Protein AF-0000000078699883 (afdb_homodimer)

InterPro domains:
  IPR032053 Small ribosomal subunit protein mS34 [PF16053] (22-100)

Solvent-accessible surface area (backbone atoms only — not comparable to full-atom values): 13210 Å² total; per-residue (Å²): 132,71,71,68,59,52,73,75,48,51,84,73,64,59,70,78,55,48,103,58,90,38,24,39,62,70,69,25,31,76,28,70,61,34,28,46,72,41,40,30,29,49,45,66,42,56,78,69,64,41,81,44,41,37,31,32,33,57,42,34,37,43,23,54,50,78,68,45,74,44,48,27,22,33,46,27,55,74,71,44,67,54,95,54,79,38,73,47,87,55,39,74,80,38,40,48,40,79,54,75,53,70,70,55,52,50,52,50,46,53,69,66,46,66,81,76,125,132,69,70,68,61,51,72,72,56,54,82,74,75,57,66,80,55,52,103,56,89,37,24,39,59,70,71,26,32,76,28,71,60,34,28,46,71,40,42,31,28,48,45,66,42,57,77,69,63,41,81,44,40,36,31,33,34,59,42,34,37,43,22,55,49,78,67,46,74,44,48,28,22,33,46,27,57,74,72,44,66,54,96,53,80,38,73,47,86,56,39,74,81,39,39,49,40,77,53,75,52,72,68,55,52,49,52,50,48,51,65,67,48,62,85,72,128

Secondary structure (DSSP, 8-state):
-THHHHHHH-SS-TTSS-S----HHHHHTTSGGGGTT-EEEEHHHHHTT-TT-EEEEEEEEEETTTTEEEEEEEEEETTEE-SS-EE-TTTTTS-EEE---HHHHHHHHHHHS----/-THHHHHHH-SS-TTSS-S----HHHHHTTSGGGGTT-EEEEHHHHHTT-TT-EEEEEEEEEETTTTEEEEEEEEEETTEE-SS-EE-TTTTTS-EEE---HHHHHHHHHHHS----

Organism: Batrachochytrium dendrobatidis (strain JAM81 / FGSC 10211) (NCBI:txid684364)

Nearest PDB structures (foldseek):
  8any-assembly1_A0  TM=7.253E-01  e=1.473E-06  Homo sapiens
  7nsi-assembly1_Aj  TM=7.305E-01  e=2.654E-06  Sus scrofa
  6sga-assembly1_Cj  TM=7.758E-01  e=1.748E-05  Trypanosoma brucei brucei
  7aor-assembly1_t  TM=7.157E-01  e=6.023E-05  Trypanosoma cruzi strain CL Brener
  6vlz-assembly1_A0  TM=7.108E-01  e=7.623E-05  Homo sapiens

Sequence (234 aa):
MSSVIRDLWGKYPSFLKLRGHKTLLDLIGDLPNSGKGRRVSPTLWHQRGKKMSWYEIDRVEMDLATNKAQVFGTKFINGVGADKIAPIGIAFTENWRFHYFSEEIKTIEKKLGIEKVMSSVIRDLWGKYPSFLKLRGHKTLLDLIGDLPNSGKGRRVSPTLWHQRGKKMSWYEIDRVEMDLATNKAQVFGTKFINGVGADKIAPIGIAFTENWRFHYFSEEIKTIEKKLGIEKV

Structure (mmCIF, N/CA/C/O backbone):
data_AF-0000000078699883-model_v1
#
loop_
_entity.id
_entity.type
_entity.pdbx_description
1 polymer 'Expressed protein'
#
loop_
_atom_site.group_PDB
_atom_site.id
_atom_site.type_symbol
_atom_site.label_atom_id
_atom_site.label_alt_id
_atom_site.label_comp_id
_atom_site.label_asym_id
_atom_site.label_entity_id
_atom_site.label_seq_id
_atom_site.pdbx_PDB_ins_code
_atom_site.Cartn_x
_atom_site.Cartn_y
_atom_site.Cartn_z
_atom_site.occupancy
_atom_site.B_iso_or_equiv
_atom_site.auth_seq_id
_atom_site.auth_comp_id
_atom_site.auth_asym_id
_atom_site.auth_atom_id
_atom_site.pdbx_PDB_model_num
ATOM 1 N N . MET A 1 1 ? -27.797 -17.578 -22.406 1 26.94 1 MET A N 1
ATOM 2 C CA . MET A 1 1 ? -26.828 -18.484 -21.812 1 26.94 1 MET A CA 1
ATOM 3 C C . MET A 1 1 ? -25.516 -17.781 -21.516 1 26.94 1 MET A C 1
ATOM 5 O O . MET A 1 1 ? -24.531 -18.406 -21.125 1 26.94 1 MET A O 1
ATOM 9 N N . SER A 1 2 ? -25.25 -16.562 -22.188 1 32.59 2 SER A N 1
ATOM 10 C CA . SER A 1 2 ? -24.031 -15.828 -22.516 1 32.59 2 SER A CA 1
ATOM 11 C C . SER A 1 2 ? -23.422 -15.172 -21.281 1 32.59 2 SER A C 1
ATOM 13 O O . SER A 1 2 ? -22.438 -14.453 -21.391 1 32.59 2 SER A O 1
ATOM 15 N N . SER A 1 3 ? -24.25 -15.078 -20.172 1 37.88 3 SER A N 1
ATOM 16 C CA . SER A 1 3 ? -23.828 -14.242 -19.062 1 37.88 3 SER A CA 1
ATOM 17 C C . SER A 1 3 ? -22.625 -14.852 -18.344 1 37.88 3 SER A C 1
ATOM 19 O O . SER A 1 3 ? -21.922 -14.148 -17.609 1 37.88 3 SER A O 1
ATOM 21 N N . VAL A 1 4 ? -22.562 -16.234 -18.219 1 37.25 4 VAL A N 1
ATOM 22 C CA . VAL A 1 4 ? -21.516 -16.953 -17.484 1 37.25 4 VAL A CA 1
ATOM 23 C C . VAL A 1 4 ? -20.172 -16.703 -18.141 1 37.25 4 VAL A C 1
ATOM 25 O O . VAL A 1 4 ? -19.125 -16.734 -17.469 1 37.25 4 VAL A O 1
ATOM 28 N N . ILE A 1 5 ? -20.172 -16.547 -19.484 1 35.47 5 ILE A N 1
ATOM 29 C CA . ILE A 1 5 ? -18.922 -16.438 -20.219 1 35.47 5 ILE A CA 1
ATOM 30 C C . ILE A 1 5 ? -18.156 -15.195 -19.75 1 35.47 5 ILE A C 1
ATOM 32 O O . ILE A 1 5 ? -16.922 -15.156 -19.828 1 35.47 5 ILE A O 1
ATOM 36 N N . ARG A 1 6 ? -18.859 -14.117 -19.516 1 39.19 6 ARG A N 1
ATOM 37 C CA . ARG A 1 6 ? -18.297 -12.805 -19.188 1 39.19 6 ARG A CA 1
ATOM 38 C C . ARG A 1 6 ? -17.5 -12.852 -17.891 1 39.19 6 ARG A C 1
ATOM 40 O O . ARG A 1 6 ? -16.547 -12.109 -17.719 1 39.19 6 ARG A O 1
ATOM 47 N N . ASP A 1 7 ? -18.094 -13.43 -16.75 1 36.56 7 ASP A N 1
ATOM 48 C CA . ASP A 1 7 ? -17.406 -13.516 -15.461 1 36.56 7 ASP A CA 1
ATOM 49 C C . ASP A 1 7 ? -16.031 -14.172 -15.609 1 36.56 7 ASP A C 1
ATOM 51 O O . ASP A 1 7 ? -15.172 -14.023 -14.742 1 36.56 7 ASP A O 1
ATOM 55 N N . LEU A 1 8 ? -15.836 -15.273 -16.375 1 36.25 8 LEU A N 1
ATOM 56 C CA . LEU A 1 8 ? -14.555 -15.875 -16.719 1 36.25 8 LEU A CA 1
ATOM 57 C C . LEU A 1 8 ? -13.633 -14.859 -17.391 1 36.25 8 LEU A C 1
ATOM 59 O O . LEU A 1 8 ? -12.422 -14.852 -17.141 1 36.25 8 LEU A O 1
ATOM 63 N N . TRP A 1 9 ? -14.148 -14.156 -18.484 1 40.16 9 TRP A N 1
ATOM 64 C CA . TRP A 1 9 ? -13.25 -13.32 -19.266 1 40.16 9 TRP A CA 1
ATOM 65 C C . TRP A 1 9 ? -12.969 -11.992 -18.562 1 40.16 9 TRP A C 1
ATOM 67 O O . TRP A 1 9 ? -12.141 -11.203 -19.031 1 40.16 9 TRP A O 1
ATOM 77 N N . GLY A 1 10 ? -13.125 -11.758 -17.219 1 33.75 10 GLY A N 1
ATOM 78 C CA . GLY A 1 10 ? -12.898 -10.5 -16.531 1 33.75 10 GLY A CA 1
ATOM 79 C C . GLY A 1 10 ? -12.578 -9.352 -17.469 1 33.75 10 GLY A C 1
ATOM 80 O O . GLY A 1 10 ? -12.656 -9.508 -18.703 1 33.75 10 GLY A O 1
ATOM 81 N N . LYS A 1 11 ? -12.547 -8.117 -16.984 1 40.41 11 LYS A N 1
ATOM 82 C CA . LYS A 1 11 ? -12.438 -6.836 -17.656 1 40.41 11 LYS A CA 1
ATOM 83 C C . LYS A 1 11 ? -11.469 -6.922 -18.844 1 40.41 11 LYS A C 1
ATOM 85 O O . LYS A 1 11 ? -11.75 -6.391 -19.922 1 40.41 11 LYS A O 1
ATOM 90 N N . TYR A 1 12 ? -10.141 -6.734 -18.641 1 39.94 12 TYR A N 1
ATOM 91 C CA . TYR A 1 12 ? -9.211 -6.562 -19.75 1 39.94 12 TYR A CA 1
ATOM 92 C C . TYR A 1 12 ? -9.102 -7.84 -20.578 1 39.94 12 TYR A C 1
ATOM 94 O O . TYR A 1 12 ? -8.727 -8.891 -20.062 1 39.94 12 TYR A O 1
ATOM 102 N N . PRO A 1 13 ? -10.008 -8.062 -21.547 1 37.06 13 PRO A N 1
ATOM 103 C CA . PRO A 1 13 ? -9.805 -9.25 -22.375 1 37.06 13 PRO A CA 1
ATOM 104 C C . PRO A 1 13 ? -8.328 -9.516 -22.672 1 37.06 13 PRO A C 1
ATOM 106 O O . PRO A 1 13 ? -7.637 -8.641 -23.203 1 37.06 13 PRO A O 1
ATOM 109 N N . SER A 1 14 ? -7.566 -10.172 -21.859 1 38.88 14 SER A N 1
ATOM 110 C CA . SER A 1 14 ? -6.234 -10.75 -21.953 1 38.88 14 SER A CA 1
ATOM 111 C C . SER A 1 14 ? -6.012 -11.375 -23.328 1 38.88 14 SER A C 1
ATOM 113 O O . SER A 1 14 ? -4.938 -11.922 -23.609 1 38.88 14 SER A O 1
ATOM 115 N N . PHE A 1 15 ? -7.059 -11.508 -24.078 1 40.31 15 PHE A N 1
ATOM 116 C CA . PHE A 1 15 ? -6.781 -12.289 -25.281 1 40.31 15 PHE A CA 1
ATOM 117 C C . PHE A 1 15 ? -5.762 -11.578 -26.156 1 40.31 15 PHE A C 1
ATOM 119 O O . PHE A 1 15 ? -5.027 -12.219 -26.906 1 40.31 15 PHE A O 1
ATOM 126 N N . LEU A 1 16 ? -6.16 -10.336 -26.469 1 42.56 16 LEU A N 1
ATOM 127 C CA . LEU A 1 16 ? -5.168 -9.742 -27.359 1 42.56 16 LEU A CA 1
ATOM 128 C C . LEU A 1 16 ? -3.828 -9.578 -26.656 1 42.56 16 LEU A C 1
ATOM 130 O O . LEU A 1 16 ? -2.883 -9.031 -27.219 1 42.56 16 LEU A O 1
ATOM 134 N N . LYS A 1 17 ? -3.928 -9.5 -25.312 1 44.19 17 LYS A N 1
ATOM 135 C CA . LYS A 1 17 ? -2.592 -9.609 -24.734 1 44.19 17 LYS A CA 1
ATOM 136 C C . LYS A 1 17 ? -1.842 -10.812 -25.297 1 44.19 17 LYS A C 1
ATOM 138 O O . LYS A 1 17 ? -2.213 -11.961 -25.047 1 44.19 17 LYS A O 1
ATOM 143 N N . LEU A 1 18 ? -1.566 -10.906 -26.594 1 45 18 LEU A N 1
ATOM 144 C CA . LEU A 1 18 ? -0.571 -11.828 -27.125 1 45 18 LEU A CA 1
ATOM 145 C C . LEU A 1 18 ? 0.259 -12.445 -26 1 45 18 LEU A C 1
ATOM 147 O O . LEU A 1 18 ? 0.388 -11.859 -24.922 1 45 18 LEU A O 1
ATOM 151 N N . ARG A 1 19 ? 0.831 -13.812 -26.156 1 54.41 19 ARG A N 1
ATOM 152 C CA . ARG A 1 19 ? 1.704 -14.594 -25.281 1 54.41 19 ARG A CA 1
ATOM 153 C C . ARG A 1 19 ? 2.562 -13.688 -24.406 1 54.41 19 ARG A C 1
ATOM 155 O O . ARG A 1 19 ? 3.75 -13.492 -24.672 1 54.41 19 ARG A O 1
ATOM 162 N N . GLY A 1 20 ? 2.084 -12.312 -24.25 1 66.75 20 GLY A N 1
ATOM 163 C CA . GLY A 1 20 ? 2.932 -11.227 -23.781 1 66.75 20 GLY A CA 1
ATOM 164 C C . GLY A 1 20 ? 3.285 -11.328 -22.312 1 66.75 20 GLY A C 1
ATOM 165 O O . GLY A 1 20 ? 3.002 -12.344 -21.672 1 66.75 20 GLY A O 1
ATOM 166 N N . HIS A 1 21 ? 4.047 -10.398 -21.797 1 85.5 21 HIS A N 1
ATOM 167 C CA . HIS A 1 21 ? 4.578 -10.211 -20.453 1 85.5 21 HIS A CA 1
ATOM 168 C C . HIS A 1 21 ? 3.467 -9.906 -19.453 1 85.5 21 HIS A C 1
ATOM 170 O O . HIS A 1 21 ? 2.797 -8.883 -19.562 1 85.5 21 HIS A O 1
ATOM 176 N N . LYS A 1 22 ? 3.045 -11.047 -18.703 1 95.44 22 LYS A N 1
ATOM 177 C CA . LYS A 1 22 ? 2.059 -10.906 -17.641 1 95.44 22 LYS A CA 1
ATOM 178 C C . LYS A 1 22 ? 2.736 -10.68 -16.297 1 95.44 22 LYS A C 1
ATOM 180 O O . LYS A 1 22 ? 3.152 -11.633 -15.633 1 95.44 22 LYS A O 1
ATOM 185 N N . THR A 1 23 ? 2.719 -9.43 -15.82 1 97.25 23 THR A N 1
ATOM 186 C CA . THR A 1 23 ? 3.377 -9.086 -14.562 1 97.25 23 THR A CA 1
ATOM 187 C C . THR A 1 23 ? 2.545 -9.547 -13.375 1 97.25 23 THR A C 1
ATOM 189 O O . THR A 1 23 ? 1.421 -10.023 -13.539 1 97.25 23 THR A O 1
ATOM 192 N N . LEU A 1 24 ? 3.145 -9.438 -12.266 1 98.19 24 LEU A N 1
ATOM 193 C CA . LEU A 1 24 ? 2.43 -9.805 -11.047 1 98.19 24 LEU A CA 1
ATOM 194 C C . LEU A 1 24 ? 1.206 -8.922 -10.844 1 98.19 24 LEU A C 1
ATOM 196 O O . LEU A 1 24 ? 0.137 -9.406 -10.469 1 98.19 24 LEU A O 1
ATOM 200 N N . LEU A 1 25 ? 1.339 -7.672 -11.094 1 96.88 25 LEU A N 1
ATOM 201 C CA . LEU A 1 25 ? 0.206 -6.766 -10.938 1 96.88 25 LEU A CA 1
ATOM 202 C C . LEU A 1 25 ? -0.919 -7.137 -11.898 1 96.88 25 LEU A C 1
ATOM 204 O O . LEU A 1 25 ? -2.098 -7.031 -11.555 1 96.88 25 LEU A O 1
ATOM 208 N N . ASP A 1 26 ? -0.586 -7.555 -13.133 1 96.12 26 ASP A N 1
ATOM 209 C CA . ASP A 1 26 ? -1.595 -8.008 -14.086 1 96.12 26 ASP A CA 1
ATOM 210 C C . ASP A 1 26 ? -2.379 -9.195 -13.531 1 96.12 26 ASP A C 1
ATOM 212 O O . ASP A 1 26 ? -3.58 -9.328 -13.773 1 96.12 26 ASP A O 1
ATOM 216 N N . LEU A 1 27 ? -1.65 -9.961 -12.883 1 97.31 27 LEU A N 1
ATOM 217 C CA . LEU A 1 27 ? -2.221 -11.203 -12.375 1 97.31 27 LEU A CA 1
ATOM 218 C C . LEU A 1 27 ? -3.174 -10.938 -11.219 1 97.31 27 LEU A C 1
ATOM 220 O O . LEU A 1 27 ? -4.246 -11.539 -11.141 1 97.31 27 LEU A O 1
ATOM 224 N N . ILE A 1 28 ? -2.875 -9.969 -10.344 1 97.94 28 ILE A N 1
ATOM 225 C CA . ILE A 1 28 ? -3.59 -9.859 -9.078 1 97.94 28 ILE A CA 1
ATOM 226 C C . ILE A 1 28 ? -4.477 -8.609 -9.094 1 97.94 28 ILE A C 1
ATOM 228 O O . ILE A 1 28 ? -5.309 -8.422 -8.203 1 97.94 28 ILE A O 1
ATOM 232 N N . GLY A 1 29 ? -4.375 -7.797 -10.039 1 97.06 29 GLY A N 1
ATOM 233 C CA . GLY A 1 29 ? -4.93 -6.453 -10.039 1 97.06 29 GLY A CA 1
ATOM 234 C C . GLY A 1 29 ? -6.445 -6.434 -9.953 1 97.06 29 GLY A C 1
ATOM 235 O O . GLY A 1 29 ? -7.031 -5.469 -9.453 1 97.06 29 GLY A O 1
ATOM 236 N N . ASP A 1 30 ? -7.051 -7.48 -10.438 1 96.62 30 ASP A N 1
ATOM 237 C CA . ASP A 1 30 ? -8.508 -7.492 -10.469 1 96.62 30 ASP A CA 1
ATOM 238 C C . ASP A 1 30 ? -9.078 -8.258 -9.281 1 96.62 30 ASP A C 1
ATOM 240 O O . ASP A 1 30 ? -10.297 -8.406 -9.156 1 96.62 30 ASP A O 1
ATOM 244 N N . LEU A 1 31 ? -8.234 -8.664 -8.438 1 96.88 31 LEU A N 1
ATOM 245 C CA . LEU A 1 31 ? -8.68 -9.461 -7.297 1 96.88 31 LEU A CA 1
ATOM 246 C C . LEU A 1 31 ? -8.953 -8.578 -6.086 1 96.88 31 LEU A C 1
ATOM 248 O O . LEU A 1 31 ? -8.312 -7.539 -5.91 1 96.88 31 LEU A O 1
ATOM 252 N N . PRO A 1 32 ? -9.891 -9.008 -5.289 1 96.56 32 PRO A N 1
ATOM 253 C CA . PRO A 1 32 ? -10.133 -8.258 -4.055 1 96.56 32 PRO A CA 1
ATOM 254 C C . PRO A 1 32 ? -8.891 -8.156 -3.174 1 96.56 32 PRO A C 1
ATOM 256 O O . PRO A 1 32 ? -8.125 -9.109 -3.072 1 96.56 32 PRO A O 1
ATOM 259 N N . ASN A 1 33 ? -8.688 -6.988 -2.598 1 96.81 33 ASN A N 1
ATOM 260 C CA . ASN A 1 33 ? -7.547 -6.742 -1.722 1 96.81 33 ASN A CA 1
ATOM 261 C C . ASN A 1 33 ? -6.223 -6.984 -2.441 1 96.81 33 ASN A C 1
ATOM 263 O O . ASN A 1 33 ? -5.262 -7.469 -1.838 1 96.81 33 ASN A O 1
ATOM 267 N N . SER A 1 34 ? -6.254 -6.855 -3.738 1 98.06 34 SER A N 1
ATOM 268 C CA . SER A 1 34 ? -5.062 -6.992 -4.574 1 98.06 34 SER A CA 1
ATOM 269 C C . SER A 1 34 ? -4.426 -8.367 -4.406 1 98.06 34 SER A C 1
ATOM 271 O O . SER A 1 34 ? -3.199 -8.484 -4.352 1 98.06 34 SER A O 1
ATOM 273 N N . GLY A 1 35 ? -5.266 -9.344 -4.121 1 98 35 GLY A N 1
ATOM 274 C CA . GLY A 1 35 ? -4.793 -10.719 -4.145 1 98 35 GLY A CA 1
ATOM 275 C C . GLY A 1 35 ? -4.176 -11.156 -2.828 1 98 35 GLY A C 1
ATOM 276 O O . GLY A 1 35 ? -3.469 -12.164 -2.773 1 98 35 GLY A O 1
ATOM 277 N N . LYS A 1 36 ? -4.367 -10.406 -1.731 1 98.5 36 LYS A N 1
ATOM 278 C CA . LYS A 1 36 ? -3.834 -10.812 -0.435 1 98.5 36 LYS A CA 1
ATOM 279 C C . LYS A 1 36 ? -4.152 -12.281 -0.143 1 98.5 36 LYS A C 1
ATOM 281 O O . LYS A 1 36 ? -5.2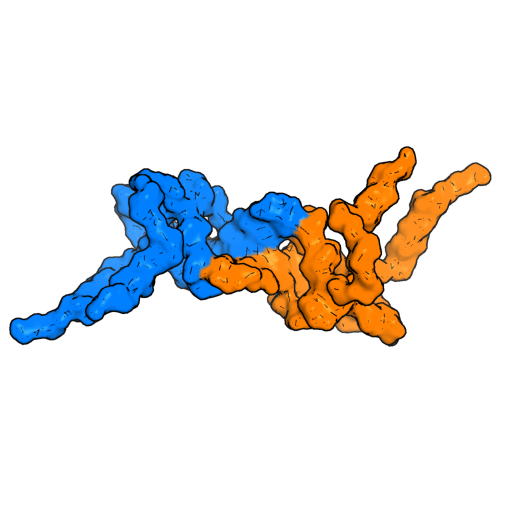89 -12.719 -0.312 1 98.5 36 LYS A O 1
ATOM 286 N N . GLY A 1 37 ? -3.15 -13.047 0.221 1 97.81 37 GLY A N 1
ATOM 287 C CA . GLY A 1 37 ? -3.322 -14.43 0.623 1 97.81 37 GLY A CA 1
ATOM 288 C C . GLY A 1 37 ? -3.189 -15.406 -0.531 1 97.81 37 GLY A C 1
ATOM 289 O O . GLY A 1 37 ? -3.09 -16.609 -0.319 1 97.81 37 GLY A O 1
ATOM 290 N N . ARG A 1 38 ? -3.158 -14.953 -1.772 1 98.19 38 ARG A N 1
ATOM 291 C CA . ARG A 1 38 ? -3.037 -15.844 -2.922 1 98.19 38 ARG A CA 1
ATOM 292 C C . ARG A 1 38 ? -1.598 -16.312 -3.104 1 98.19 38 ARG A C 1
ATOM 294 O O . ARG A 1 38 ? -0.657 -15.562 -2.84 1 98.19 38 ARG A O 1
ATOM 301 N N . ARG A 1 39 ? -1.425 -17.438 -3.531 1 98.62 39 ARG A N 1
ATOM 302 C CA . ARG A 1 39 ? -0.117 -17.984 -3.883 1 98.62 39 ARG A CA 1
ATOM 303 C C . ARG A 1 39 ? 0.188 -17.766 -5.359 1 98.62 39 ARG A C 1
ATOM 305 O O . ARG A 1 39 ? -0.635 -18.078 -6.223 1 98.62 39 ARG A O 1
ATOM 312 N N . VAL A 1 40 ? 1.346 -17.234 -5.594 1 98.75 40 VAL A N 1
ATOM 313 C CA . VAL A 1 40 ? 1.77 -16.922 -6.957 1 98.75 40 VAL A CA 1
ATOM 314 C C . VAL A 1 40 ? 3.211 -17.391 -7.164 1 98.75 40 VAL A C 1
ATOM 316 O O . VAL A 1 40 ? 3.971 -17.531 -6.203 1 98.75 40 VAL A O 1
ATOM 319 N N . SER A 1 41 ? 3.555 -17.656 -8.359 1 98.62 41 SER A N 1
ATOM 320 C CA . SER A 1 41 ? 4.926 -18.031 -8.688 1 98.62 41 SER A CA 1
ATOM 321 C C . SER A 1 41 ? 5.301 -17.594 -10.094 1 98.62 41 SER A C 1
ATOM 323 O O . SER A 1 41 ? 4.453 -17.547 -10.984 1 98.62 41 SER A O 1
ATOM 325 N N . PRO A 1 42 ? 6.574 -17.172 -10.266 1 98.12 42 PRO A N 1
ATOM 326 C CA . PRO A 1 42 ? 7.012 -16.969 -11.648 1 98.12 42 PRO A CA 1
ATOM 327 C C . PRO A 1 42 ? 6.75 -18.188 -12.531 1 98.12 42 PRO A C 1
ATOM 329 O O . PRO A 1 42 ? 6.953 -19.328 -12.102 1 98.12 42 PRO A O 1
ATOM 332 N N . THR A 1 43 ? 6.32 -17.922 -13.711 1 97.25 43 THR A N 1
ATOM 333 C CA . THR A 1 43 ? 6.059 -18.984 -14.672 1 97.25 43 THR A CA 1
ATOM 334 C C . THR A 1 43 ? 7.305 -19.844 -14.875 1 97.25 43 THR A C 1
ATOM 336 O O . THR A 1 43 ? 7.211 -21.062 -15.016 1 97.25 43 THR A O 1
ATOM 339 N N . LEU A 1 44 ? 8.477 -19.188 -14.836 1 96.69 44 LEU A N 1
ATOM 340 C CA . LEU A 1 44 ? 9.742 -19.891 -15.023 1 96.69 44 LEU A CA 1
ATOM 341 C C . LEU A 1 44 ? 9.93 -20.969 -13.953 1 96.69 44 LEU A C 1
ATOM 343 O O . LEU A 1 44 ? 10.469 -22.047 -14.234 1 96.69 44 LEU A O 1
ATOM 347 N N . TRP A 1 45 ? 9.539 -20.641 -12.727 1 97.56 45 TRP A N 1
ATOM 348 C CA . TRP A 1 45 ? 9.648 -21.625 -11.656 1 97.56 45 TRP A CA 1
ATOM 349 C C . TRP A 1 45 ? 8.805 -22.859 -11.969 1 97.56 45 TRP A C 1
ATOM 351 O O . TRP A 1 45 ? 9.25 -24 -11.766 1 97.56 45 TRP A O 1
ATOM 361 N N . HIS A 1 46 ? 7.621 -22.672 -12.414 1 92.81 46 HIS A N 1
ATOM 362 C CA . HIS A 1 46 ? 6.75 -23.766 -12.805 1 92.81 46 HIS A CA 1
ATOM 363 C C . HIS A 1 46 ? 7.395 -24.625 -13.898 1 92.81 46 HIS A C 1
ATOM 365 O O . HIS A 1 46 ? 7.406 -25.859 -13.797 1 92.81 46 HIS A O 1
ATOM 371 N N . GLN A 1 47 ? 7.945 -24.016 -14.945 1 95.94 47 GLN A N 1
ATOM 372 C CA . GLN A 1 47 ? 8.57 -24.688 -16.078 1 95.94 47 GLN A CA 1
ATOM 373 C C . GLN A 1 47 ? 9.781 -25.5 -15.633 1 95.94 47 GLN A C 1
ATOM 375 O O . GLN A 1 47 ? 10.086 -26.547 -16.219 1 95.94 47 GLN A O 1
ATOM 380 N N . ARG A 1 48 ? 10.359 -25.047 -14.547 1 96.81 48 ARG A N 1
ATOM 381 C CA . ARG A 1 48 ? 11.555 -25.719 -14.055 1 96.81 48 ARG A CA 1
ATOM 382 C C . ARG A 1 48 ? 11.211 -26.766 -13 1 96.81 48 ARG A C 1
ATOM 384 O O . ARG A 1 48 ? 12.102 -27.344 -12.383 1 96.81 48 ARG A O 1
ATOM 391 N N . GLY A 1 49 ? 9.961 -26.922 -12.688 1 95.19 49 GLY A N 1
ATOM 392 C CA . GLY A 1 49 ? 9.508 -27.969 -11.789 1 95.19 49 GLY A CA 1
ATOM 393 C C . GLY A 1 49 ? 9.617 -27.578 -10.32 1 95.19 49 GLY A C 1
ATOM 394 O O . GLY A 1 49 ? 9.688 -28.453 -9.453 1 95.19 49 GLY A O 1
ATOM 395 N N . LYS A 1 50 ? 9.719 -26.359 -10.039 1 96.06 50 LYS A N 1
ATOM 396 C CA . LYS A 1 50 ? 9.797 -25.906 -8.664 1 96.06 50 LYS A CA 1
ATOM 397 C C . LYS A 1 50 ? 8.414 -25.828 -8.023 1 96.06 50 LYS A C 1
ATOM 399 O O . LYS A 1 50 ? 7.949 -24.75 -7.652 1 96.06 50 LYS A O 1
ATOM 404 N N . LYS A 1 51 ? 7.855 -26.938 -7.715 1 94.38 51 LYS A N 1
ATOM 405 C CA . LYS A 1 51 ? 6.469 -27.078 -7.281 1 94.38 51 LYS A CA 1
ATOM 406 C C . LYS A 1 51 ? 6.305 -26.656 -5.82 1 94.38 51 LYS A C 1
ATOM 408 O O . LYS A 1 51 ? 5.188 -26.406 -5.363 1 94.38 51 LYS A O 1
ATOM 413 N N . MET A 1 52 ? 7.398 -26.656 -5.074 1 97.19 52 MET A N 1
ATOM 414 C CA . MET A 1 52 ? 7.336 -26.344 -3.65 1 97.19 52 MET A CA 1
ATOM 415 C C . MET A 1 52 ? 7.867 -24.938 -3.379 1 97.19 52 MET A C 1
ATOM 417 O O . MET A 1 52 ? 8.375 -24.656 -2.291 1 97.19 52 MET A O 1
ATOM 421 N N . SER A 1 53 ? 7.848 -24.094 -4.367 1 98.5 53 SER A N 1
ATOM 422 C CA . SER A 1 53 ? 8.297 -22.703 -4.23 1 98.5 53 SER A CA 1
ATOM 423 C C . SER A 1 53 ? 7.27 -21.734 -4.785 1 98.5 53 SER A C 1
ATOM 425 O O . SER A 1 53 ? 6.762 -21.922 -5.891 1 98.5 53 SER A O 1
ATOM 427 N N . TRP A 1 54 ? 6.953 -20.672 -4.012 1 98.62 54 TRP A N 1
ATOM 428 C CA . TRP A 1 54 ? 5.965 -19.672 -4.395 1 98.62 54 TRP A CA 1
ATOM 429 C C . TRP A 1 54 ? 6.086 -18.422 -3.523 1 98.62 54 TRP A C 1
ATOM 431 O O . TRP A 1 54 ? 6.949 -18.359 -2.648 1 98.62 54 TRP A O 1
ATOM 441 N N . TYR A 1 55 ? 5.328 -17.469 -3.84 1 98.88 55 TYR A N 1
ATOM 442 C CA . TYR A 1 55 ? 5.066 -16.328 -2.971 1 98.88 55 TYR A CA 1
ATOM 443 C C . TYR A 1 55 ? 3.621 -16.344 -2.486 1 98.88 55 TYR A C 1
ATOM 445 O O . TYR A 1 55 ? 2.723 -16.797 -3.195 1 98.88 55 TYR A O 1
ATOM 453 N N . GLU A 1 56 ? 3.449 -15.859 -1.348 1 98.81 56 GLU A N 1
ATOM 454 C CA . GLU A 1 56 ? 2.117 -15.492 -0.877 1 98.81 56 GLU A CA 1
ATOM 455 C C . GLU A 1 56 ? 1.963 -13.977 -0.782 1 98.81 56 GLU A C 1
ATOM 457 O O . GLU A 1 56 ? 2.721 -13.312 -0.073 1 98.81 56 GLU A O 1
ATOM 462 N N . ILE A 1 57 ? 1.004 -13.445 -1.445 1 98.94 57 ILE A N 1
ATOM 463 C CA . ILE A 1 57 ? 0.821 -12 -1.527 1 98.94 57 ILE A CA 1
ATOM 464 C C . ILE A 1 57 ? 0.364 -11.461 -0.175 1 98.94 57 ILE A C 1
ATOM 466 O O . ILE A 1 57 ? -0.457 -12.086 0.503 1 98.94 57 ILE A O 1
ATOM 470 N N . ASP A 1 58 ? 0.844 -10.32 0.226 1 98.81 58 ASP A N 1
ATOM 471 C CA . ASP A 1 58 ? 0.401 -9.656 1.448 1 98.81 58 ASP A CA 1
ATOM 472 C C . ASP A 1 58 ? -0.308 -8.344 1.131 1 98.81 58 ASP A C 1
ATOM 474 O O . ASP A 1 58 ? -1.434 -8.117 1.58 1 98.81 58 ASP A O 1
ATOM 478 N N . ARG A 1 59 ? 0.365 -7.461 0.364 1 98.62 59 ARG A N 1
ATOM 479 C CA . ARG A 1 59 ? -0.204 -6.152 0.053 1 98.62 59 ARG A CA 1
ATOM 480 C C . ARG A 1 59 ? 0.483 -5.531 -1.159 1 98.62 59 ARG A C 1
ATOM 482 O O . ARG A 1 59 ? 1.547 -5.988 -1.579 1 98.62 59 ARG A O 1
ATOM 489 N N . VAL A 1 60 ? -0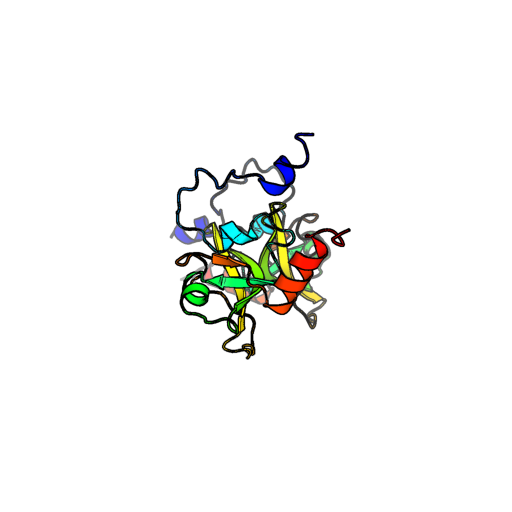.19 -4.484 -1.668 1 98.75 60 VAL A N 1
ATOM 490 C CA . VAL A 1 60 ? 0.417 -3.609 -2.664 1 98.75 60 VAL A CA 1
ATOM 491 C C . VAL A 1 60 ? 0.572 -2.201 -2.092 1 98.75 60 VAL A C 1
ATOM 493 O O . VAL A 1 60 ? -0.405 -1.597 -1.643 1 98.75 60 VAL A O 1
ATOM 496 N N . GLU A 1 61 ? 1.778 -1.755 -2.023 1 98.69 61 GLU A N 1
ATOM 497 C CA . GLU A 1 61 ? 2.064 -0.39 -1.591 1 98.69 61 GLU A CA 1
ATOM 498 C C . GLU A 1 61 ? 2.289 0.532 -2.787 1 98.69 61 GLU A C 1
ATOM 500 O O . GLU A 1 61 ? 2.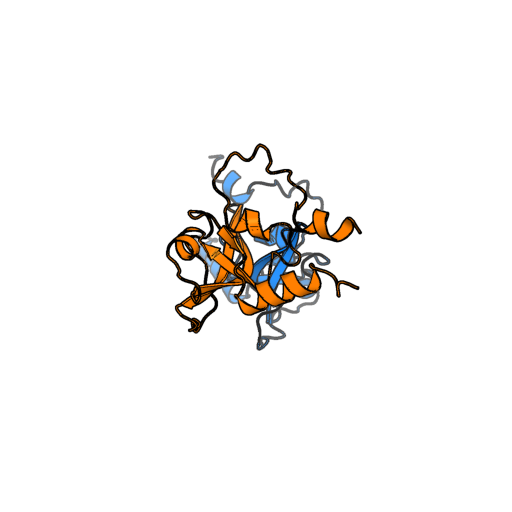918 0.138 -3.771 1 98.69 61 GLU A O 1
ATOM 505 N N . MET A 1 62 ? 1.832 1.777 -2.615 1 97.38 62 MET A N 1
ATOM 506 C CA . MET A 1 62 ? 1.959 2.771 -3.678 1 97.38 62 MET A CA 1
ATOM 507 C C . MET A 1 62 ? 2.814 3.949 -3.221 1 97.38 62 MET A C 1
ATOM 509 O O . MET A 1 62 ? 2.664 4.434 -2.098 1 97.38 62 MET A O 1
ATOM 513 N N . ASP A 1 63 ? 3.764 4.266 -4.004 1 97.44 63 ASP A N 1
ATOM 514 C CA . ASP A 1 63 ? 4.371 5.59 -3.918 1 97.44 63 ASP A CA 1
ATOM 515 C C . ASP A 1 63 ? 3.615 6.598 -4.781 1 97.44 63 ASP A C 1
ATOM 517 O O . ASP A 1 63 ? 3.74 6.594 -6.008 1 97.44 63 ASP A O 1
ATOM 521 N N . LEU A 1 64 ? 2.908 7.434 -4.148 1 95.56 64 LEU A N 1
ATOM 522 C CA . LEU A 1 64 ? 1.985 8.32 -4.852 1 95.56 64 LEU A CA 1
ATOM 523 C C . LEU A 1 64 ? 2.744 9.391 -5.625 1 95.56 64 LEU A C 1
ATOM 525 O O . LEU A 1 64 ? 2.279 9.859 -6.668 1 95.56 64 LEU A O 1
ATOM 529 N N . ALA A 1 65 ? 3.889 9.734 -5.16 1 96.38 65 ALA A N 1
ATOM 530 C CA . ALA A 1 65 ? 4.691 10.758 -5.828 1 96.38 65 ALA A CA 1
ATOM 531 C C . ALA A 1 65 ? 5.215 10.25 -7.168 1 96.38 65 ALA A C 1
ATOM 533 O O . ALA A 1 65 ? 5.215 10.992 -8.156 1 96.38 65 ALA A O 1
ATOM 534 N N . THR A 1 66 ? 5.582 9.008 -7.293 1 96.38 66 THR A N 1
ATOM 535 C CA . THR A 1 66 ? 6.176 8.453 -8.508 1 96.38 66 THR A CA 1
ATOM 536 C C . THR A 1 66 ? 5.164 7.59 -9.258 1 96.38 66 THR A C 1
ATOM 538 O O . THR A 1 66 ? 5.379 7.242 -10.422 1 96.38 66 THR A O 1
ATOM 541 N N . ASN A 1 67 ? 4.18 7.242 -8.547 1 94.19 67 ASN A N 1
ATOM 542 C CA . ASN A 1 67 ? 3.158 6.332 -9.055 1 94.19 67 ASN A CA 1
ATOM 543 C C . ASN A 1 67 ? 3.705 4.922 -9.242 1 94.19 67 ASN A C 1
ATOM 545 O O . ASN A 1 67 ? 3.326 4.223 -10.188 1 94.19 67 ASN A O 1
ATOM 549 N N . LYS A 1 68 ? 4.633 4.594 -8.508 1 95.81 68 LYS A N 1
ATOM 550 C CA . LYS A 1 68 ? 5.191 3.244 -8.547 1 95.81 68 LYS A CA 1
ATOM 551 C C . LYS A 1 68 ? 4.551 2.357 -7.48 1 95.81 68 LYS A C 1
ATOM 553 O O . LYS A 1 68 ? 4.406 2.768 -6.324 1 95.81 68 LYS A O 1
ATOM 558 N N . ALA A 1 69 ? 4.191 1.116 -7.91 1 96.5 69 ALA A N 1
ATOM 559 C CA . ALA A 1 69 ? 3.633 0.114 -7.004 1 96.5 69 ALA A CA 1
ATOM 560 C C . ALA A 1 69 ? 4.672 -0.945 -6.652 1 96.5 69 ALA A C 1
ATOM 562 O O . ALA A 1 69 ? 5.488 -1.328 -7.492 1 96.5 69 ALA A O 1
ATOM 563 N N . GLN A 1 70 ? 4.633 -1.306 -5.453 1 98.19 70 GLN A N 1
ATOM 564 C CA . GLN A 1 70 ? 5.434 -2.438 -5 1 98.19 70 GLN A CA 1
ATOM 565 C C . GLN A 1 70 ? 4.555 -3.525 -4.395 1 98.19 70 GLN A C 1
ATOM 567 O O . GLN A 1 70 ? 3.688 -3.24 -3.562 1 98.19 70 GLN A O 1
ATOM 572 N N . VAL A 1 71 ? 4.781 -4.734 -4.793 1 98.81 71 VAL A N 1
ATOM 573 C CA . VAL A 1 71 ? 4.023 -5.863 -4.262 1 98.81 71 VAL A CA 1
ATOM 574 C C . VAL A 1 71 ? 4.828 -6.555 -3.16 1 98.81 71 VAL A C 1
ATOM 576 O O . VAL A 1 71 ? 6.016 -6.844 -3.338 1 98.81 71 VAL A O 1
ATOM 579 N N . PHE A 1 72 ? 4.195 -6.688 -2.059 1 98.88 72 PHE A N 1
ATOM 580 C CA . PHE A 1 72 ? 4.824 -7.348 -0.919 1 98.88 72 PHE A CA 1
ATOM 581 C C . PHE A 1 72 ? 4.25 -8.742 -0.719 1 98.88 72 PHE A C 1
ATOM 583 O O . PHE A 1 72 ? 3.057 -8.969 -0.933 1 98.88 72 PHE A O 1
ATOM 590 N N . GLY A 1 73 ? 5.125 -9.664 -0.273 1 98.81 73 GLY A N 1
ATOM 591 C CA . GLY A 1 73 ? 4.695 -11.016 0.03 1 98.81 73 GLY A CA 1
ATOM 592 C C . GLY A 1 73 ? 5.746 -11.828 0.762 1 98.81 73 GLY A C 1
ATOM 593 O O . GLY A 1 73 ? 6.824 -11.32 1.074 1 98.81 73 GLY A O 1
ATOM 594 N N . THR A 1 74 ? 5.395 -13.031 1.125 1 98.88 74 THR A N 1
ATOM 595 C CA . THR A 1 74 ? 6.289 -14.008 1.741 1 98.88 74 THR A CA 1
ATOM 596 C C . THR A 1 74 ? 6.758 -15.031 0.715 1 98.88 74 THR A C 1
ATOM 598 O O . THR A 1 74 ? 5.949 -15.594 -0.024 1 98.88 74 THR A O 1
ATOM 601 N N . LYS A 1 75 ? 8.031 -15.195 0.719 1 98.81 75 LYS A N 1
ATOM 602 C CA . LYS A 1 75 ? 8.625 -16.141 -0.219 1 98.81 75 LYS A CA 1
ATOM 603 C C . LYS A 1 75 ? 8.742 -17.531 0.407 1 98.81 75 LYS A C 1
ATOM 605 O O . LYS A 1 75 ? 9.148 -17.672 1.562 1 98.81 75 LYS A O 1
ATOM 610 N N . PHE A 1 76 ? 8.375 -18.547 -0.333 1 98.69 76 PHE A N 1
ATOM 611 C CA . PHE A 1 76 ? 8.562 -19.953 0.022 1 98.69 76 PHE A CA 1
ATOM 612 C C . PHE A 1 76 ? 9.484 -20.656 -0.971 1 98.69 76 PHE A C 1
ATOM 614 O O . PHE A 1 76 ? 9.273 -20.578 -2.184 1 98.69 76 PHE A O 1
ATOM 621 N N . ILE A 1 77 ? 10.5 -21.297 -0.468 1 98.06 77 ILE A N 1
ATOM 622 C CA . ILE A 1 77 ? 11.43 -22.078 -1.279 1 98.06 77 ILE A CA 1
ATOM 623 C C . ILE A 1 77 ? 11.445 -23.531 -0.784 1 98.06 77 ILE A C 1
ATOM 625 O O . ILE A 1 77 ? 11.766 -23.781 0.38 1 98.06 77 ILE A O 1
ATOM 629 N N . ASN A 1 78 ? 11.016 -24.328 -1.644 1 97.12 78 ASN A N 1
ATOM 630 C CA . ASN A 1 78 ? 10.945 -25.75 -1.303 1 97.12 78 ASN A CA 1
ATOM 631 C C . ASN A 1 78 ? 10.164 -25.969 -0.011 1 97.12 78 ASN A C 1
ATOM 633 O O . ASN A 1 78 ? 10.617 -26.703 0.87 1 97.12 78 ASN A O 1
ATOM 637 N N . GLY A 1 79 ? 9.18 -25.188 0.14 1 95.75 79 GLY A N 1
ATOM 638 C CA . GLY A 1 79 ? 8.25 -25.406 1.23 1 95.75 79 GLY A CA 1
ATOM 639 C C . GLY A 1 79 ? 8.594 -24.625 2.482 1 95.75 79 GLY A C 1
ATOM 640 O O . GLY A 1 79 ? 7.879 -24.703 3.484 1 95.75 79 GLY A O 1
ATOM 641 N N . VAL A 1 80 ? 9.695 -23.938 2.434 1 97.94 80 VAL A N 1
ATOM 642 C CA . VAL A 1 80 ? 10.141 -23.203 3.611 1 97.94 80 VAL A CA 1
ATOM 643 C C . VAL A 1 80 ? 9.875 -21.703 3.414 1 97.94 80 VAL A C 1
ATOM 645 O O . VAL A 1 80 ? 10.328 -21.109 2.434 1 97.94 80 VAL A O 1
ATOM 648 N N . GLY A 1 81 ? 9.211 -21.109 4.324 1 98.31 81 GLY A N 1
ATOM 649 C CA . GLY A 1 81 ? 8.852 -19.703 4.234 1 98.31 81 GLY A CA 1
ATOM 650 C C . GLY A 1 81 ? 9.906 -18.781 4.809 1 98.31 81 GLY A C 1
ATOM 651 O O . GLY A 1 81 ? 10.531 -19.094 5.824 1 98.31 81 GLY A O 1
ATOM 652 N N . ALA A 1 82 ? 10.031 -17.594 4.176 1 98.31 82 ALA A N 1
ATOM 653 C CA . ALA A 1 82 ? 10.883 -16.547 4.727 1 98.31 82 ALA A CA 1
ATOM 654 C C . ALA A 1 82 ? 10.336 -16.031 6.059 1 98.31 82 ALA A C 1
ATOM 656 O O . ALA A 1 82 ? 9.141 -16.172 6.34 1 98.31 82 ALA A O 1
ATOM 657 N N . ASP A 1 83 ? 11.148 -15.438 6.852 1 97.56 83 ASP A N 1
ATOM 658 C CA . ASP A 1 83 ? 10.758 -14.984 8.188 1 97.56 83 ASP A CA 1
ATOM 659 C C . ASP A 1 83 ? 10.156 -13.586 8.133 1 97.56 83 ASP A C 1
ATOM 661 O O . ASP A 1 83 ? 9.805 -13.016 9.172 1 97.5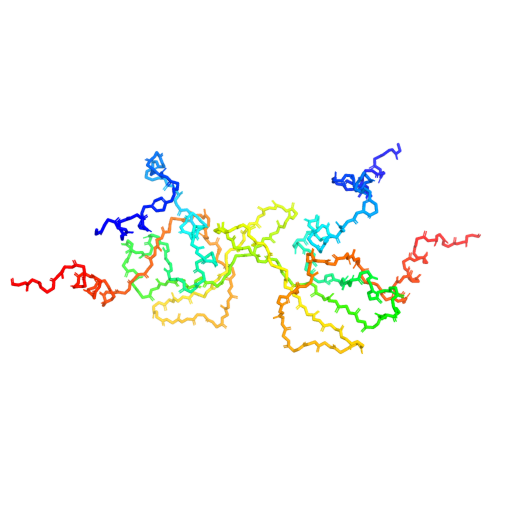6 83 ASP A O 1
ATOM 665 N N . LYS A 1 84 ? 10.055 -13.023 6.969 1 97.81 84 LYS A N 1
ATOM 666 C CA . LYS A 1 84 ? 9.547 -11.648 6.895 1 97.81 84 LYS A CA 1
ATOM 667 C C . LYS A 1 84 ? 8.766 -11.422 5.609 1 97.81 84 LYS A C 1
ATOM 669 O O . LYS A 1 84 ? 9.016 -12.078 4.598 1 97.81 84 LYS A O 1
ATOM 674 N N . ILE A 1 85 ? 7.824 -10.531 5.703 1 98.44 85 ILE A N 1
ATOM 675 C CA . ILE A 1 85 ? 7.168 -9.992 4.516 1 98.44 85 ILE A CA 1
ATOM 676 C C . ILE A 1 85 ? 8.086 -8.984 3.83 1 98.44 85 ILE A C 1
ATOM 678 O O . ILE A 1 85 ? 8.648 -8.102 4.484 1 98.44 85 ILE A O 1
ATOM 682 N N . ALA A 1 86 ? 8.281 -9.148 2.523 1 98.62 86 ALA A N 1
ATOM 683 C CA . ALA A 1 86 ? 9.219 -8.297 1.798 1 98.62 86 ALA A CA 1
ATOM 684 C C . ALA A 1 86 ? 8.719 -8 0.387 1 98.62 86 ALA A C 1
ATOM 686 O O . ALA A 1 86 ? 7.844 -8.703 -0.126 1 98.62 86 ALA A O 1
ATOM 687 N N . PRO A 1 87 ? 9.281 -6.906 -0.195 1 98.56 87 PRO A N 1
ATOM 688 C CA . PRO A 1 87 ? 8.938 -6.66 -1.598 1 98.56 87 PRO A CA 1
ATOM 689 C C . PRO A 1 87 ? 9.344 -7.809 -2.516 1 98.56 87 PRO A C 1
ATOM 691 O O . PRO A 1 87 ? 10.406 -8.406 -2.324 1 98.56 87 PRO A O 1
ATOM 694 N N . ILE A 1 88 ? 8.516 -8.117 -3.404 1 98.81 88 ILE A N 1
ATOM 695 C CA . ILE A 1 88 ? 8.828 -9.086 -4.445 1 98.81 88 ILE A CA 1
ATOM 696 C C . ILE A 1 88 ? 9.555 -8.398 -5.598 1 98.81 88 ILE A C 1
ATOM 698 O O . ILE A 1 88 ? 8.914 -7.824 -6.484 1 98.81 88 ILE A O 1
ATOM 702 N N . GLY A 1 89 ? 10.789 -8.531 -5.711 1 98.25 89 GLY A N 1
ATOM 703 C CA . GLY A 1 89 ? 11.656 -7.77 -6.586 1 98.25 89 GLY A CA 1
ATOM 704 C C . GLY A 1 89 ? 11.438 -8.07 -8.055 1 98.25 89 GLY A C 1
ATOM 705 O O . GLY A 1 89 ? 11.703 -7.227 -8.914 1 98.25 89 GLY A O 1
ATOM 706 N N . ILE A 1 90 ? 10.953 -9.219 -8.398 1 98.19 90 ILE A N 1
ATOM 707 C CA . ILE A 1 90 ? 10.836 -9.633 -9.789 1 98.19 90 ILE A CA 1
ATOM 708 C C . ILE A 1 90 ? 9.375 -9.531 -10.234 1 98.19 90 ILE A C 1
ATOM 710 O O . ILE A 1 90 ? 8.992 -10.117 -11.25 1 98.19 90 ILE A O 1
ATOM 714 N N . ALA A 1 91 ? 8.586 -8.812 -9.5 1 98.31 91 ALA A N 1
ATOM 715 C CA . ALA A 1 91 ? 7.141 -8.734 -9.703 1 98.31 91 ALA A CA 1
ATOM 716 C C . ALA A 1 91 ? 6.812 -8.25 -11.117 1 98.31 91 ALA A C 1
ATOM 718 O O . ALA A 1 91 ? 5.805 -8.656 -11.695 1 98.31 91 ALA A O 1
ATOM 719 N N . PHE A 1 92 ? 7.711 -7.438 -11.664 1 97.19 92 PHE A N 1
ATOM 720 C CA . PHE A 1 92 ? 7.383 -6.777 -12.93 1 97.19 92 PHE A CA 1
ATOM 721 C C . PHE A 1 92 ? 8.297 -7.262 -14.047 1 97.19 92 PHE A C 1
ATOM 723 O O . PHE A 1 92 ? 8.094 -6.914 -15.211 1 97.19 92 PHE A O 1
ATOM 730 N N . THR A 1 93 ? 9.266 -8.047 -13.773 1 96.94 93 THR A N 1
ATOM 731 C CA . THR A 1 93 ? 10.234 -8.484 -14.766 1 96.94 93 THR A 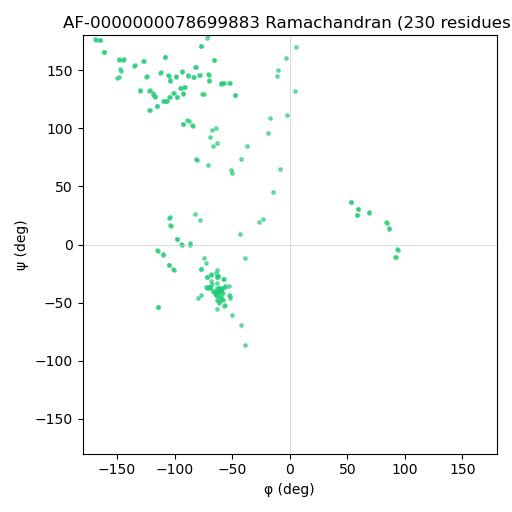CA 1
ATOM 732 C C . THR A 1 93 ? 9.914 -9.891 -15.258 1 96.94 93 THR A C 1
ATOM 734 O O . THR A 1 93 ? 10.328 -10.289 -16.344 1 96.94 93 THR A O 1
ATOM 737 N N . GLU A 1 94 ? 9.156 -10.625 -14.438 1 97.06 94 GLU A N 1
ATOM 738 C CA . GLU A 1 94 ? 8.82 -12 -14.781 1 97.06 94 GLU A CA 1
ATOM 739 C C . GLU A 1 94 ? 7.352 -12.133 -15.18 1 97.06 94 GLU A C 1
ATOM 741 O O . GLU A 1 94 ? 6.551 -11.234 -14.898 1 97.06 94 GLU A O 1
ATOM 746 N N . ASN A 1 95 ? 7.07 -13.219 -15.859 1 97.56 95 ASN A N 1
ATOM 747 C CA . ASN A 1 95 ? 5.688 -13.641 -16.047 1 97.56 95 ASN A CA 1
ATOM 748 C C . ASN A 1 95 ? 5.176 -14.445 -14.859 1 97.56 95 ASN A C 1
ATOM 750 O O . ASN A 1 95 ? 5.91 -15.25 -14.281 1 97.56 95 ASN A O 1
ATOM 754 N N . TRP A 1 96 ? 3.92 -14.227 -14.578 1 98.19 96 TRP A N 1
ATOM 755 C CA . TRP A 1 96 ? 3.432 -14.781 -13.328 1 98.19 96 TRP A CA 1
ATOM 756 C C . TRP A 1 96 ? 2.186 -15.633 -13.555 1 98.19 96 TRP A C 1
ATOM 758 O O . TRP A 1 96 ? 1.466 -15.438 -14.539 1 98.19 96 TRP A O 1
ATOM 768 N N . ARG A 1 97 ? 1.976 -16.516 -12.586 1 97.19 97 ARG A N 1
ATOM 769 C CA . ARG A 1 97 ? 0.797 -17.375 -12.523 1 97.19 97 ARG A CA 1
ATOM 770 C C . ARG A 1 97 ? 0.404 -17.672 -11.078 1 97.19 97 ARG A C 1
ATOM 772 O O . ARG A 1 97 ? 1.218 -17.516 -10.164 1 97.19 97 ARG A O 1
ATOM 779 N N . PHE A 1 98 ? -0.818 -18.047 -10.93 1 97.56 98 PHE A N 1
ATOM 780 C CA . PHE A 1 98 ? -1.218 -18.562 -9.617 1 97.56 98 PHE A CA 1
ATOM 781 C C . PHE A 1 98 ? -0.586 -19.922 -9.352 1 97.56 98 PHE A C 1
ATOM 783 O O . PHE A 1 98 ? -0.326 -20.688 -10.281 1 97.56 98 PHE A O 1
ATOM 790 N N . HIS A 1 99 ? -0.293 -20.125 -8.125 1 97.06 99 HIS A N 1
ATOM 791 C CA . HIS A 1 99 ? 0.338 -21.375 -7.699 1 97.06 99 HIS A CA 1
ATOM 792 C C . HIS A 1 99 ? -0.647 -22.266 -6.953 1 97.06 99 HIS A C 1
ATOM 794 O O . HIS A 1 99 ? -1.259 -21.828 -5.973 1 97.06 99 HIS A O 1
ATOM 800 N N . TYR A 1 100 ? -0.839 -23.469 -7.402 1 93.62 100 TYR A N 1
ATOM 801 C CA . TYR A 1 100 ? -1.706 -24.453 -6.766 1 93.62 100 TYR A CA 1
ATOM 802 C C . TYR A 1 100 ? -0.941 -25.75 -6.461 1 93.62 100 TYR A C 1
ATOM 804 O O . TYR A 1 100 ? -0.024 -26.109 -7.195 1 93.62 100 TYR A O 1
ATOM 812 N N . PHE A 1 101 ? -1.362 -26.266 -5.348 1 91.88 101 PHE A N 1
ATOM 813 C CA . PHE A 1 101 ? -0.785 -27.562 -5.043 1 91.88 101 PHE A CA 1
ATOM 814 C C . PHE A 1 101 ? -1.518 -28.672 -5.793 1 91.88 101 PHE A C 1
ATOM 816 O O . PHE A 1 101 ? -2.682 -28.5 -6.168 1 91.88 101 PHE A O 1
ATOM 823 N N . SER A 1 102 ? -0.821 -29.781 -6.066 1 87.38 102 SER A N 1
ATOM 824 C CA . SER A 1 102 ? -1.374 -30.906 -6.812 1 87.38 102 SER A CA 1
ATOM 825 C C . SER A 1 102 ? -2.699 -31.359 -6.215 1 87.38 102 SER A C 1
ATOM 827 O O . SER A 1 102 ? -3.646 -31.656 -6.945 1 87.38 102 SER A O 1
ATOM 829 N N . GLU A 1 103 ? -2.768 -31.5 -4.914 1 88.44 103 GLU A N 1
ATOM 830 C CA . GLU A 1 103 ? -3.984 -31.953 -4.238 1 88.44 103 GLU A CA 1
ATOM 831 C C . GLU A 1 103 ? -5.141 -30.984 -4.492 1 88.44 103 GLU A C 1
ATOM 833 O O . GLU A 1 103 ? -6.293 -31.406 -4.594 1 88.44 103 GLU A O 1
ATOM 838 N N . GLU A 1 104 ? -4.816 -29.734 -4.531 1 86.81 104 GLU A N 1
ATOM 839 C CA . GLU A 1 104 ? -5.828 -28.703 -4.785 1 86.81 104 GLU A CA 1
ATOM 840 C C . GLU A 1 104 ? -6.375 -28.812 -6.207 1 86.81 104 GLU A C 1
ATOM 842 O O . GLU A 1 104 ? -7.574 -28.641 -6.43 1 86.81 104 GLU A O 1
ATOM 847 N N . ILE A 1 105 ? -5.48 -29.078 -7.109 1 83.31 105 ILE A N 1
ATOM 848 C CA . ILE A 1 105 ? -5.879 -29.219 -8.508 1 83.31 105 ILE A CA 1
ATOM 849 C C . ILE A 1 105 ? -6.789 -30.438 -8.664 1 83.31 105 ILE A C 1
ATOM 851 O O . ILE A 1 105 ? -7.809 -30.375 -9.352 1 83.31 105 ILE A O 1
ATOM 855 N N . LYS A 1 106 ? -6.461 -31.5 -8.008 1 88.06 106 LYS A N 1
ATOM 856 C CA . LYS A 1 106 ? -7.266 -32.719 -8.062 1 88.06 106 LYS A CA 1
ATOM 857 C C . LYS A 1 106 ? -8.664 -32.469 -7.496 1 88.06 106 LYS A C 1
ATOM 859 O O . LYS A 1 106 ? -9.656 -32.938 -8.055 1 88.06 106 LYS A O 1
ATOM 864 N N . THR A 1 107 ? -8.664 -31.859 -6.359 1 88.81 107 THR A N 1
ATOM 865 C CA . THR A 1 107 ? -9.938 -31.562 -5.715 1 88.81 107 THR A CA 1
ATOM 866 C C . THR A 1 107 ? -10.797 -30.672 -6.613 1 88.81 107 THR A C 1
ATOM 868 O O . THR A 1 107 ? -12.016 -30.875 -6.703 1 88.81 107 THR A O 1
ATOM 871 N N . ILE A 1 108 ? -10.156 -29.641 -7.285 1 82.88 108 ILE A N 1
ATOM 872 C CA . ILE A 1 108 ? -10.883 -28.734 -8.172 1 82.88 108 ILE A CA 1
ATOM 873 C C . ILE A 1 108 ? -11.43 -29.516 -9.367 1 82.88 108 ILE A C 1
ATOM 875 O O . ILE A 1 108 ? -12.578 -29.328 -9.766 1 82.88 108 ILE A O 1
ATOM 879 N N . GLU A 1 109 ? -10.617 -30.391 -9.883 1 85.38 109 GLU A N 1
ATOM 880 C CA . GLU A 1 109 ? -11.023 -31.234 -11 1 85.38 109 GLU A CA 1
ATOM 881 C C . GLU A 1 109 ? -12.18 -32.156 -10.609 1 85.38 109 GLU A C 1
ATOM 883 O O . GLU A 1 109 ? -13.117 -32.344 -11.383 1 85.38 109 GLU A O 1
ATOM 888 N N . LYS A 1 110 ? -12.117 -32.75 -9.492 1 87.19 110 LYS A N 1
ATOM 889 C CA . LYS A 1 110 ? -13.188 -33.625 -8.992 1 87.19 110 LYS A CA 1
ATOM 890 C C . LYS A 1 110 ? -14.477 -32.812 -8.773 1 87.19 110 LYS A C 1
ATOM 892 O O . LYS A 1 110 ? -15.562 -33.281 -9.109 1 87.19 110 LYS A O 1
ATOM 897 N N . LYS A 1 111 ? -14.234 -31.672 -8.266 1 84.44 111 LYS A N 1
ATOM 898 C CA . LYS A 1 111 ? -15.406 -30.844 -7.984 1 84.44 111 LYS A CA 1
ATOM 899 C C . LYS A 1 111 ? -16.047 -30.344 -9.273 1 84.44 111 LYS A C 1
ATOM 901 O O . LYS A 1 111 ? -17.281 -30.219 -9.352 1 84.44 111 LYS A O 1
ATOM 906 N N . LEU A 1 112 ? -15.109 -30.031 -10.312 1 81.56 112 LEU A N 1
ATOM 907 C CA . LEU A 1 112 ? -15.602 -29.531 -11.586 1 81.56 112 LEU A CA 1
ATOM 908 C C . LEU A 1 112 ? -16.109 -30.672 -12.461 1 81.56 112 LEU A C 1
ATOM 910 O O . LEU A 1 112 ? -16.906 -30.453 -13.367 1 81.56 112 LEU A O 1
ATOM 914 N N . GLY A 1 113 ? -15.414 -31.672 -12.562 1 69.12 113 GLY A N 1
ATOM 915 C CA . GLY A 1 113 ? -15.875 -32.906 -13.219 1 69.12 113 GLY A CA 1
ATOM 916 C C . GLY A 1 113 ? -16.953 -33.625 -12.438 1 69.12 113 GLY A C 1
ATOM 917 O O . GLY A 1 113 ? -16.781 -33.906 -11.258 1 69.12 113 GLY A O 1
ATOM 918 N N . ILE A 1 114 ? -18.312 -33.469 -12.602 1 55.44 114 ILE A N 1
ATOM 919 C CA . ILE A 1 114 ? -19.578 -34.156 -12.406 1 55.44 114 ILE A CA 1
ATOM 920 C C . ILE A 1 114 ? -19.344 -35.562 -11.867 1 55.44 114 ILE A C 1
ATOM 922 O O . ILE A 1 114 ? -18.406 -36.25 -12.297 1 55.44 114 ILE A O 1
ATOM 926 N N . GLU A 1 115 ? -19.688 -36.094 -10.477 1 48.5 115 GLU A N 1
ATOM 927 C CA . GLU A 1 115 ? -20.109 -37.469 -10.25 1 48.5 115 GLU A CA 1
ATOM 928 C C . GLU A 1 115 ? -20.359 -38.188 -11.562 1 48.5 115 GLU A C 1
ATOM 930 O O . GLU A 1 115 ? -21.297 -37.875 -12.289 1 48.5 115 GLU A O 1
ATOM 935 N N . LYS A 1 116 ? -19.422 -38.406 -12.352 1 48.03 116 LYS A N 1
ATOM 936 C CA . LYS A 1 116 ? -19.703 -39.406 -13.359 1 48.03 116 LYS A CA 1
ATOM 937 C C . LYS A 1 116 ? -20.891 -40.281 -12.953 1 48.03 116 LYS A C 1
ATOM 939 O O . LYS A 1 116 ? -20.875 -40.906 -11.891 1 48.03 116 LYS A O 1
ATOM 944 N N . VAL A 1 117 ? -22.141 -40.031 -13.391 1 36.97 117 VAL A N 1
ATOM 945 C CA . VAL A 1 117 ? -23.094 -41.125 -13.633 1 36.97 117 VAL A CA 1
ATOM 946 C C . VAL A 1 117 ? -22.422 -42.188 -14.477 1 36.97 117 VAL A C 1
ATOM 948 O O . VAL A 1 117 ? -21.812 -41.906 -15.508 1 36.97 117 VAL A O 1
ATOM 951 N N . MET B 1 1 ? 17.719 31.938 -3.748 1 25.12 1 MET B N 1
ATOM 952 C CA . MET B 1 1 ? 17.281 31.641 -2.393 1 25.12 1 MET B CA 1
ATOM 953 C C . MET B 1 1 ? 15.945 30.891 -2.41 1 25.12 1 MET B C 1
ATOM 955 O O . MET B 1 1 ? 15.344 30.656 -1.36 1 25.12 1 MET B O 1
ATOM 959 N N . SER B 1 2 ? 15.172 30.922 -3.572 1 29.11 2 SER B N 1
ATOM 960 C CA . SER B 1 2 ? 13.758 30.734 -3.891 1 29.11 2 SER B CA 1
ATOM 961 C C . SER B 1 2 ? 13.375 29.266 -3.82 1 29.11 2 SER B C 1
ATOM 963 O O . SER B 1 2 ? 12.25 28.891 -4.156 1 29.11 2 SER B O 1
ATOM 965 N N . SER B 1 3 ? 14.445 28.344 -3.732 1 36.16 3 SER B N 1
ATOM 966 C CA . SER B 1 3 ? 14.133 26.938 -3.918 1 36.16 3 SER B CA 1
ATOM 967 C C . SER B 1 3 ? 13.305 26.391 -2.76 1 36.16 3 SER B C 1
ATOM 969 O O . SER B 1 3 ? 12.695 25.328 -2.871 1 36.16 3 SER B O 1
ATOM 971 N N . VAL B 1 4 ? 13.508 26.953 -1.494 1 36.16 4 VAL B N 1
ATOM 972 C CA . VAL B 1 4 ? 12.844 26.484 -0.284 1 36.16 4 VAL B CA 1
ATOM 973 C C . VAL B 1 4 ? 11.344 26.781 -0.37 1 36.16 4 VAL B C 1
ATOM 975 O O . VAL B 1 4 ? 10.523 26.047 0.169 1 36.16 4 VAL B O 1
ATOM 978 N N . ILE B 1 5 ? 10.977 27.938 -1.041 1 33.53 5 ILE B N 1
ATOM 979 C CA . ILE B 1 5 ? 9.578 28.359 -1.074 1 33.53 5 ILE B CA 1
ATOM 980 C C . ILE B 1 5 ? 8.742 27.312 -1.821 1 33.53 5 ILE B C 1
ATOM 982 O O . ILE B 1 5 ? 7.559 27.156 -1.541 1 33.53 5 ILE B O 1
ATOM 986 N N . ARG B 1 6 ? 9.266 26.812 -2.941 1 38.22 6 ARG B N 1
ATOM 987 C CA . ARG B 1 6 ? 8.57 25.938 -3.879 1 38.22 6 ARG B CA 1
ATOM 988 C C . ARG B 1 6 ? 8.141 24.641 -3.203 1 38.22 6 ARG B C 1
ATOM 990 O O . ARG B 1 6 ? 7.156 24.016 -3.604 1 38.22 6 ARG B O 1
ATOM 997 N N . ASP B 1 7 ? 9.102 23.953 -2.443 1 35.44 7 ASP B N 1
ATOM 998 C CA . ASP B 1 7 ? 8.781 22.719 -1.744 1 35.44 7 ASP B CA 1
ATOM 999 C C . ASP B 1 7 ? 7.551 22.891 -0.853 1 35.44 7 ASP B C 1
ATOM 1001 O O . ASP B 1 7 ? 6.992 21.906 -0.364 1 35.44 7 ASP B O 1
ATOM 1005 N N . LEU B 1 8 ? 7.324 24 -0.233 1 36 8 LEU B N 1
ATOM 1006 C CA . LEU B 1 8 ? 6.086 24.328 0.475 1 36 8 LEU B CA 1
ATOM 1007 C C . LEU B 1 8 ? 4.887 24.234 -0.461 1 36 8 LEU B C 1
ATOM 1009 O O . LEU B 1 8 ? 3.82 23.75 -0.065 1 36 8 LEU B O 1
ATOM 1013 N N . TRP B 1 9 ? 4.922 24.969 -1.701 1 39.12 9 TRP B N 1
ATOM 1014 C CA . TRP B 1 9 ? 3.709 25.078 -2.506 1 39.12 9 TRP B CA 1
ATOM 1015 C C . TRP B 1 9 ? 3.523 23.828 -3.369 1 39.12 9 TRP B C 1
ATOM 1017 O O . TRP B 1 9 ? 2.533 23.719 -4.094 1 39.12 9 TRP B O 1
ATOM 1027 N N . GLY B 1 10 ? 3.941 22.609 -3.176 1 32.75 10 GLY B N 1
ATOM 1028 C CA . GLY B 1 10 ? 3.805 21.453 -4.047 1 32.75 10 GLY B CA 1
ATOM 1029 C C . GLY B 1 10 ? 2.996 21.734 -5.301 1 32.75 10 GLY B C 1
ATOM 1030 O O . GLY B 1 10 ? 2.602 22.875 -5.539 1 32.75 10 GLY B O 1
ATOM 1031 N N . LYS B 1 11 ? 3.084 20.922 -6.387 1 39.38 11 LYS B N 1
ATOM 1032 C CA . LYS B 1 11 ? 2.588 21.031 -7.754 1 39.38 11 LYS B CA 1
ATOM 1033 C C 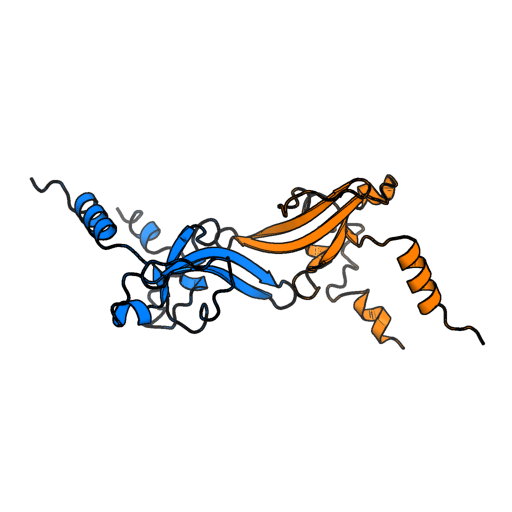. LYS B 1 11 ? 1.16 21.562 -7.777 1 39.38 11 LYS B C 1
ATOM 1035 O O . LYS B 1 11 ? 0.76 22.234 -8.734 1 39.38 11 LYS B O 1
ATOM 1040 N N . TYR B 1 12 ? 0.142 20.781 -7.316 1 39.09 12 TYR B N 1
ATOM 1041 C CA . TYR B 1 12 ? -1.227 21.156 -7.648 1 39.09 12 TYR B CA 1
ATOM 1042 C C . TYR B 1 12 ? -1.574 22.516 -7.043 1 39.09 12 TYR B C 1
ATOM 1044 O O . TYR B 1 12 ? -1.511 22.688 -5.824 1 39.09 12 TYR B O 1
ATOM 1052 N N . PRO B 1 13 ? -1.282 23.594 -7.773 1 35.88 13 PRO B N 1
ATOM 1053 C CA . PRO B 1 13 ? -1.762 24.875 -7.258 1 35.88 13 PRO B CA 1
ATOM 1054 C C . PRO B 1 13 ? -3.184 24.797 -6.707 1 35.88 13 PRO B C 1
ATOM 1056 O O . PRO B 1 13 ? -4.113 24.453 -7.438 1 35.88 13 PRO B O 1
ATOM 1059 N N . SER B 1 14 ? -3.434 24.203 -5.559 1 37.25 14 SER B N 1
ATOM 1060 C CA . SER B 1 14 ? -4.645 24.25 -4.746 1 37.25 14 SER B CA 1
ATOM 1061 C C . SER B 1 14 ? -5.203 25.672 -4.664 1 37.25 14 SER B C 1
ATOM 1063 O O . SER B 1 14 ? -5.156 26.297 -3.605 1 37.25 14 SER B O 1
ATOM 1065 N N . PHE B 1 15 ? -4.738 26.562 -5.371 1 39.97 15 PHE B N 1
ATOM 1066 C CA . PHE B 1 15 ? -5.375 27.859 -5.168 1 39.97 15 PHE B CA 1
ATOM 1067 C C . PHE B 1 15 ? -6.895 27.734 -5.242 1 39.97 15 PHE B C 1
ATOM 1069 O O . PHE B 1 15 ? -7.617 28.516 -4.609 1 39.97 15 PHE B O 1
ATOM 1076 N N . LEU B 1 16 ? -7.316 27.281 -6.418 1 40.59 16 LEU B N 1
ATOM 1077 C CA . LEU B 1 16 ? -8.773 27.203 -6.48 1 40.59 16 LEU B CA 1
ATOM 1078 C C . LEU B 1 16 ? -9.305 26.203 -5.465 1 40.59 16 LEU B C 1
ATOM 1080 O O . LEU B 1 16 ? -10.5 25.906 -5.441 1 40.59 16 LEU B O 1
ATOM 1084 N N . LYS B 1 17 ? -8.422 25.266 -5.039 1 43.22 17 LYS B N 1
ATOM 1085 C CA . LYS B 1 17 ? -8.977 24.5 -3.928 1 43.22 17 LYS B CA 1
ATOM 1086 C C . LYS B 1 17 ? -9.516 25.422 -2.838 1 43.22 17 LYS B C 1
ATOM 1088 O O . LYS B 1 17 ? -8.75 26.141 -2.191 1 43.22 17 LYS B O 1
ATOM 1093 N N . LEU B 1 18 ? -10.516 26.219 -3.039 1 44.84 18 LEU B N 1
ATOM 1094 C CA . LEU B 1 18 ? -11.305 26.828 -1.973 1 44.84 18 LEU B CA 1
ATOM 1095 C C . LEU B 1 18 ? -10.977 26.188 -0.625 1 44.84 18 LEU B C 1
ATOM 1097 O O . LEU B 1 18 ? -10.539 25.031 -0.568 1 44.84 18 LEU B O 1
ATOM 1101 N N . ARG B 1 19 ? -10.969 26.953 0.628 1 54.06 19 ARG B N 1
ATOM 1102 C CA . ARG B 1 19 ? -10.82 26.547 2.023 1 54.06 19 ARG B CA 1
ATOM 1103 C C . ARG B 1 19 ? -11.203 25.094 2.217 1 54.06 19 ARG B C 1
ATOM 1105 O O . ARG B 1 19 ? -12.297 24.781 2.686 1 54.06 19 ARG B O 1
ATOM 1112 N N . GLY B 1 20 ? -11.164 24.219 1.02 1 66.38 20 GLY B N 1
ATOM 1113 C CA . GLY B 1 20 ? -11.852 22.938 0.889 1 66.38 20 GLY B CA 1
ATOM 1114 C C . GLY B 1 20 ? -11.227 21.844 1.715 1 66.38 20 GLY B C 1
ATOM 1115 O O . GLY B 1 20 ? -10.305 22.094 2.498 1 66.38 20 GLY B O 1
ATOM 1116 N N . HIS B 1 21 ? -11.797 20.688 1.7 1 85 21 HIS B N 1
ATOM 1117 C CA . HIS B 1 21 ? -11.477 19.422 2.361 1 85 21 HIS B CA 1
ATOM 1118 C C . HIS B 1 21 ? -10.148 18.875 1.865 1 85 21 HIS B C 1
ATOM 1120 O O . HIS B 1 21 ? -10 18.562 0.68 1 85 21 HIS B O 1
ATOM 1126 N N . LYS B 1 22 ? -9.055 19.125 2.73 1 95.38 22 LYS B N 1
ATOM 1127 C CA . LYS B 1 22 ? -7.734 18.562 2.449 1 95.38 22 LYS B CA 1
ATOM 1128 C C . LYS B 1 22 ? -7.547 17.219 3.152 1 95.38 22 LYS B C 1
ATOM 1130 O O . LYS B 1 22 ? -7.18 17.172 4.328 1 95.38 22 LYS B O 1
ATOM 1135 N N . THR B 1 23 ? -7.645 16.125 2.387 1 97.25 23 THR B N 1
ATOM 1136 C CA . THR B 1 23 ? -7.535 14.789 2.959 1 97.25 23 THR B CA 1
ATOM 1137 C C . THR B 1 23 ? -6.078 14.445 3.26 1 97.25 23 THR B C 1
ATOM 1139 O O . THR B 1 23 ? -5.172 15.203 2.906 1 97.25 23 THR B O 1
ATOM 1142 N N . LEU B 1 24 ? -5.941 13.375 3.92 1 98.19 24 LEU B N 1
ATOM 1143 C CA . LEU B 1 24 ? -4.586 12.922 4.227 1 98.19 24 LEU B CA 1
ATOM 1144 C C . LEU B 1 24 ? -3.814 12.617 2.945 1 98.19 24 LEU B C 1
ATOM 1146 O O . LEU B 1 24 ? -2.637 12.961 2.83 1 98.19 24 LEU B O 1
ATOM 1150 N N . LEU B 1 25 ? -4.445 12.016 2.008 1 96.88 25 LEU B N 1
ATOM 1151 C CA . LEU B 1 25 ? -3.773 11.711 0.749 1 96.88 25 LEU B CA 1
ATOM 1152 C C . LEU B 1 25 ? -3.35 12.984 0.032 1 96.88 25 LEU B C 1
ATOM 1154 O O . LEU B 1 25 ? -2.285 13.031 -0.589 1 96.88 25 LEU B O 1
ATOM 1158 N N . ASP B 1 26 ? -4.176 14.031 0.09 1 96.12 26 ASP B N 1
ATOM 1159 C CA . ASP B 1 26 ? -3.807 15.32 -0.49 1 96.12 26 ASP B CA 1
ATOM 1160 C C . ASP B 1 26 ? -2.527 15.867 0.141 1 96.12 26 ASP B C 1
ATOM 1162 O O . ASP B 1 26 ? -1.711 16.484 -0.538 1 96.12 26 ASP B O 1
ATOM 1166 N N . LEU B 1 27 ? -2.471 15.633 1.349 1 97.31 27 LEU B N 1
ATOM 1167 C CA . LEU B 1 27 ? -1.365 16.188 2.125 1 97.31 27 LEU B CA 1
ATOM 1168 C C . LEU B 1 27 ? -0.061 15.461 1.805 1 97.31 27 LEU B C 1
ATOM 1170 O O . LEU B 1 27 ? 0.987 16.094 1.667 1 97.31 27 LEU B O 1
ATOM 1174 N N . ILE B 1 28 ? -0.095 14.148 1.577 1 97.94 28 ILE B N 1
ATOM 1175 C CA . ILE B 1 28 ? 1.135 13.359 1.546 1 97.94 28 ILE B CA 1
ATOM 1176 C C . ILE B 1 28 ? 1.419 12.906 0.117 1 97.94 28 ILE B C 1
ATOM 1178 O O . ILE B 1 28 ? 2.504 12.398 -0.174 1 97.94 28 ILE B O 1
ATOM 1182 N N . GLY B 1 29 ? 0.55 13.078 -0.774 1 97.19 29 GLY B N 1
ATOM 1183 C CA . GLY B 1 29 ? 0.562 12.445 -2.084 1 97.19 29 GLY B CA 1
ATOM 1184 C C . GLY B 1 29 ? 1.761 12.836 -2.926 1 97.19 29 GLY B C 1
ATOM 1185 O O . GLY B 1 29 ? 2.197 12.078 -3.791 1 97.19 29 GLY B O 1
ATOM 1186 N N . ASP B 1 30 ? 2.271 14.008 -2.684 1 96.75 30 ASP B N 1
ATOM 1187 C CA . ASP B 1 30 ? 3.369 14.492 -3.514 1 96.75 30 ASP B CA 1
ATOM 1188 C C . ASP B 1 30 ? 4.715 14.25 -2.836 1 96.75 30 ASP B C 1
ATOM 1190 O O . ASP B 1 30 ? 5.762 14.633 -3.365 1 96.75 30 ASP B O 1
ATOM 1194 N N . LEU B 1 31 ? 4.676 13.609 -1.75 1 96.94 31 LEU B N 1
ATOM 1195 C CA . LEU B 1 31 ? 5.906 13.391 -0.995 1 96.94 31 LEU B CA 1
ATOM 1196 C C . LEU B 1 31 ? 6.539 12.055 -1.366 1 96.94 31 LEU B C 1
ATOM 1198 O O . LEU B 1 31 ? 5.832 11.102 -1.715 1 96.94 31 LEU B O 1
ATOM 1202 N N . PRO B 1 32 ? 7.84 12.031 -1.292 1 96.5 32 PRO B N 1
ATOM 1203 C CA . PRO B 1 32 ? 8.5 10.75 -1.539 1 96.5 32 PRO B CA 1
ATOM 1204 C C . PRO B 1 32 ? 8.023 9.648 -0.597 1 96.5 32 PRO B C 1
ATOM 1206 O O . PRO B 1 32 ? 7.781 9.906 0.585 1 96.5 32 PRO B O 1
ATOM 1209 N N . ASN B 1 33 ? 7.832 8.461 -1.14 1 96.75 33 ASN B N 1
ATOM 1210 C CA . ASN B 1 33 ? 7.383 7.309 -0.366 1 96.75 33 ASN B CA 1
ATOM 1211 C C . ASN B 1 33 ? 6.039 7.574 0.306 1 96.75 33 ASN B C 1
ATOM 1213 O O . ASN B 1 33 ? 5.801 7.117 1.426 1 96.75 33 ASN B O 1
ATOM 1217 N N . SER B 1 34 ? 5.293 8.453 -0.267 1 98.06 34 SER B N 1
ATOM 1218 C CA . SER B 1 34 ? 3.951 8.781 0.208 1 98.06 34 SER B CA 1
ATOM 1219 C C . SER B 1 34 ? 3.98 9.281 1.646 1 98.06 34 SER B C 1
ATOM 1221 O O . SER B 1 34 ? 3.117 8.93 2.453 1 98.06 34 SER B O 1
ATOM 1223 N N . GLY B 1 35 ? 5.09 9.93 2.008 1 98 35 GLY B N 1
ATOM 1224 C CA . GLY B 1 35 ? 5.137 10.617 3.285 1 98 35 GLY B CA 1
ATOM 1225 C C . GLY B 1 35 ? 5.551 9.719 4.434 1 98 35 GLY B C 1
ATOM 1226 O O . GLY B 1 35 ? 5.359 10.07 5.602 1 98 35 GLY B O 1
ATOM 1227 N N . LYS B 1 36 ? 6.09 8.516 4.16 1 98.44 36 LYS B N 1
ATOM 1228 C CA . LYS B 1 36 ? 6.543 7.633 5.227 1 98.44 36 LYS B CA 1
ATOM 1229 C C . LYS B 1 36 ? 7.402 8.391 6.238 1 98.44 36 LYS B C 1
ATOM 1231 O O . LYS B 1 36 ? 8.312 9.125 5.859 1 98.44 36 LYS B O 1
ATOM 1236 N N . GLY B 1 37 ? 7.074 8.281 7.504 1 97.69 37 GLY B N 1
ATOM 1237 C CA . GLY B 1 37 ? 7.863 8.867 8.578 1 97.69 37 GLY B CA 1
ATOM 1238 C C . GLY B 1 37 ? 7.406 10.258 8.961 1 97.69 37 GLY B C 1
ATOM 1239 O O . GLY B 1 37 ? 7.824 10.797 9.984 1 97.69 37 GLY B O 1
ATOM 1240 N N . ARG B 1 38 ? 6.535 10.883 8.195 1 98.19 38 ARG B N 1
ATOM 1241 C CA . ARG B 1 38 ? 6.062 12.227 8.508 1 98.19 38 ARG B CA 1
ATOM 1242 C C . ARG B 1 38 ? 5.004 12.203 9.602 1 98.19 38 ARG B C 1
ATOM 1244 O O . ARG B 1 38 ? 4.207 11.266 9.68 1 98.19 38 ARG B O 1
ATOM 1251 N N . ARG B 1 39 ? 4.977 13.141 10.383 1 98.62 39 ARG B N 1
ATOM 1252 C CA . ARG B 1 39 ? 3.947 13.32 11.398 1 98.62 39 ARG B CA 1
ATOM 1253 C C . ARG B 1 39 ? 2.805 14.188 10.875 1 98.62 39 ARG B C 1
ATOM 1255 O O . ARG B 1 39 ? 3.037 15.266 10.328 1 98.62 39 ARG B O 1
ATOM 1262 N N . VAL B 1 40 ? 1.629 13.688 11.062 1 98.75 40 VAL B N 1
ATOM 1263 C CA . VAL B 1 40 ? 0.436 14.383 10.586 1 98.75 40 VAL B CA 1
ATOM 1264 C C . VAL B 1 40 ? -0.639 14.359 11.672 1 98.75 40 VAL B C 1
ATOM 1266 O O . VAL B 1 40 ? -0.631 13.492 12.547 1 98.75 40 VAL B O 1
ATOM 1269 N N . SER B 1 41 ? -1.488 15.312 11.633 1 98.56 41 SER B N 1
ATOM 1270 C CA . SER B 1 41 ? -2.604 15.352 12.578 1 98.56 41 SER B CA 1
ATOM 1271 C C . SER B 1 41 ? -3.832 16 11.945 1 98.56 41 SER B C 1
ATOM 1273 O O . SER B 1 41 ? -3.705 16.906 11.117 1 98.56 41 SER B O 1
ATOM 1275 N N . PRO B 1 42 ? -5.027 15.477 12.312 1 98.06 42 PRO B N 1
ATOM 1276 C CA . PRO B 1 42 ? -6.215 16.234 11.914 1 98.06 42 PRO B CA 1
ATOM 1277 C C . PRO B 1 42 ? -6.148 17.703 12.344 1 98.06 42 PRO B C 1
ATOM 1279 O O . PRO B 1 42 ? -5.707 18 13.453 1 98.06 42 PRO B O 1
ATOM 1282 N N . THR B 1 43 ? -6.582 18.531 11.477 1 97.19 43 THR B N 1
ATOM 1283 C CA . THR B 1 43 ? -6.605 19.969 11.766 1 97.19 43 THR B CA 1
ATOM 1284 C C . THR B 1 43 ? -7.402 20.25 13.039 1 97.19 43 THR B C 1
ATOM 1286 O O . THR B 1 43 ? -7.031 21.109 13.836 1 97.19 43 THR B O 1
ATOM 1289 N N . LEU B 1 44 ? -8.477 19.469 13.234 1 96.69 44 LEU B N 1
ATOM 1290 C CA . LEU B 1 44 ? -9.328 19.641 14.406 1 96.69 44 LEU B CA 1
ATOM 1291 C C . LEU B 1 44 ? -8.539 19.438 15.695 1 96.69 44 LEU B C 1
ATOM 1293 O O . LEU B 1 44 ? -8.773 20.125 16.688 1 96.69 44 LEU B O 1
ATOM 1297 N N . TRP B 1 45 ? -7.637 18.438 15.68 1 97.5 45 TRP B N 1
ATOM 1298 C CA . TRP B 1 45 ? -6.809 18.219 16.859 1 97.5 45 TRP B CA 1
ATOM 1299 C C . TRP B 1 45 ? -5.965 19.438 17.188 1 97.5 45 TRP B C 1
ATOM 1301 O O . TRP B 1 45 ? -5.84 19.828 18.344 1 97.5 45 TRP B O 1
ATOM 1311 N N . HIS B 1 46 ? -5.375 20.016 16.188 1 92.62 46 HIS B N 1
ATOM 1312 C CA . HIS B 1 46 ? -4.594 21.234 16.375 1 92.62 46 HIS B CA 1
ATOM 1313 C C . HIS B 1 46 ? -5.441 22.359 16.969 1 92.62 46 HIS B C 1
ATOM 1315 O O . HIS B 1 46 ? -5.016 23.016 17.922 1 92.62 46 HIS B O 1
ATOM 1321 N N . GLN B 1 47 ? -6.637 22.594 16.453 1 95.81 47 GLN B N 1
ATOM 1322 C CA . GLN B 1 47 ? -7.555 23.641 16.891 1 95.81 47 GLN B CA 1
ATOM 1323 C C . GLN B 1 47 ? -7.969 23.422 18.344 1 95.81 47 GLN B C 1
ATOM 1325 O O . GLN B 1 47 ? -8.203 24.391 19.078 1 95.81 47 GLN B O 1
ATOM 1330 N N . ARG B 1 48 ? -7.938 22.188 18.734 1 96.75 48 ARG B N 1
ATOM 1331 C CA . ARG B 1 48 ? -8.359 21.844 20.094 1 96.75 48 ARG B CA 1
ATOM 1332 C C . ARG B 1 48 ? -7.172 21.797 21.047 1 96.75 48 ARG B C 1
ATOM 1334 O O . ARG B 1 48 ? -7.316 21.422 22.203 1 96.75 48 ARG B O 1
ATOM 1341 N N . GLY B 1 49 ? -6.004 22.047 20.562 1 95.12 49 GLY B N 1
ATOM 1342 C CA . GLY B 1 49 ? -4.82 22.156 21.391 1 95.12 49 GLY B CA 1
ATOM 1343 C C . GLY B 1 49 ? -4.188 20.812 21.703 1 95.12 49 GLY B C 1
ATOM 1344 O O . GLY B 1 49 ? -3.477 20.672 22.703 1 95.12 49 GLY B O 1
ATOM 1345 N N . LYS B 1 50 ? -4.48 19.844 20.953 1 95.94 50 LYS B N 1
ATOM 1346 C CA . LYS B 1 50 ? -3.895 18.516 21.156 1 95.94 50 LYS B CA 1
ATOM 1347 C C . LYS B 1 50 ? -2.494 18.438 20.562 1 95.94 50 LYS B C 1
ATOM 1349 O O . LYS B 1 50 ? -2.258 17.672 19.625 1 95.94 50 LYS B O 1
ATOM 1354 N N . LYS B 1 51 ? -1.561 19.047 21.172 1 94.31 51 LYS B N 1
ATOM 1355 C CA . LYS B 1 51 ? -0.212 19.234 20.641 1 94.31 51 LYS B CA 1
ATOM 1356 C C . LYS B 1 51 ? 0.616 17.969 20.766 1 94.31 51 LYS B C 1
ATOM 1358 O O . LYS B 1 51 ? 1.646 17.812 20.109 1 94.31 51 LYS B O 1
ATOM 1363 N N . MET B 1 52 ? 0.215 17.062 21.672 1 97.06 52 MET B N 1
ATOM 1364 C CA . MET B 1 52 ? 0.974 15.844 21.906 1 97.06 52 MET B CA 1
ATOM 1365 C C . MET B 1 52 ? 0.289 14.641 21.266 1 97.06 52 MET B C 1
ATOM 1367 O O . MET B 1 52 ? 0.425 13.516 21.75 1 97.06 52 MET B O 1
ATOM 1371 N N . SER B 1 53 ? -0.531 14.867 20.266 1 98.44 53 SER B N 1
ATOM 1372 C CA . SER B 1 53 ? -1.226 13.797 19.562 1 98.44 53 SER B CA 1
ATOM 1373 C C . SER B 1 53 ? -1.053 13.945 18.047 1 98.44 53 SER B C 1
ATOM 1375 O O . SER B 1 53 ? -1.235 15.031 17.5 1 98.44 53 SER B O 1
ATOM 1377 N N . TRP B 1 54 ? -0.698 12.844 17.375 1 98.62 54 TRP B N 1
ATOM 1378 C CA . TRP B 1 54 ? -0.468 12.836 15.93 1 98.62 54 TRP B CA 1
ATOM 1379 C C . TRP B 1 54 ? -0.447 11.406 15.391 1 98.62 54 TRP B C 1
ATOM 1381 O O . TRP B 1 54 ? -0.644 10.453 16.141 1 98.62 54 TRP B O 1
ATOM 1391 N N . TYR B 1 55 ? -0.327 11.297 14.141 1 98.88 55 TYR B N 1
ATOM 1392 C CA . TYR B 1 55 ? 0.014 10.055 13.461 1 98.88 55 TYR B CA 1
ATOM 1393 C C . TYR B 1 55 ? 1.391 10.148 12.812 1 98.88 55 TYR B C 1
ATOM 1395 O O . TYR B 1 55 ? 1.817 11.227 12.391 1 98.88 55 TYR B O 1
ATOM 1403 N N . GLU B 1 56 ? 2.033 9.062 12.773 1 98.81 56 GLU B N 1
ATOM 1404 C CA . GLU B 1 56 ? 3.201 8.906 11.914 1 98.81 56 GLU B CA 1
ATOM 1405 C C . GLU B 1 56 ? 2.9 7.977 10.734 1 98.81 56 GLU B C 1
ATOM 1407 O O . GLU B 1 56 ? 2.518 6.82 10.938 1 98.81 56 GLU B O 1
ATOM 1412 N N . ILE B 1 57 ? 3.092 8.453 9.57 1 98.94 57 ILE B N 1
ATOM 1413 C CA . ILE B 1 57 ? 2.734 7.707 8.367 1 98.94 57 ILE B CA 1
ATOM 1414 C C . ILE B 1 57 ? 3.686 6.523 8.195 1 98.94 57 ILE B C 1
ATOM 1416 O O . ILE B 1 57 ? 4.891 6.648 8.43 1 98.94 57 ILE B O 1
ATOM 1420 N N . ASP B 1 58 ? 3.195 5.402 7.77 1 98.81 58 ASP B N 1
ATOM 1421 C CA . ASP B 1 58 ? 4.023 4.238 7.469 1 98.81 58 ASP B CA 1
ATOM 1422 C C . ASP B 1 58 ? 3.975 3.898 5.98 1 98.81 58 ASP B C 1
ATOM 1424 O O . ASP B 1 58 ? 5.016 3.762 5.336 1 98.81 58 ASP B O 1
ATOM 1428 N N . ARG B 1 59 ? 2.752 3.734 5.426 1 98.62 59 ARG B N 1
ATOM 1429 C CA . ARG B 1 59 ? 2.605 3.35 4.027 1 98.62 59 ARG B CA 1
ATOM 1430 C C . ARG B 1 59 ? 1.202 3.664 3.516 1 98.62 59 ARG B C 1
ATOM 1432 O O . ARG B 1 59 ? 0.293 3.926 4.305 1 98.62 59 ARG B O 1
ATOM 1439 N N . VAL B 1 60 ? 1.108 3.625 2.172 1 98.75 60 VAL B N 1
ATOM 1440 C CA . VAL B 1 60 ? -0.191 3.648 1.51 1 98.75 60 VAL B CA 1
ATOM 1441 C C . VAL B 1 60 ? -0.416 2.332 0.766 1 98.75 60 VAL B C 1
ATOM 1443 O O . VAL B 1 60 ? 0.396 1.941 -0.075 1 98.75 60 VAL B O 1
ATOM 1446 N N . GLU B 1 61 ? -1.443 1.636 1.149 1 98.69 61 GLU B N 1
ATOM 1447 C CA . GLU B 1 61 ? -1.837 0.412 0.458 1 98.69 61 GL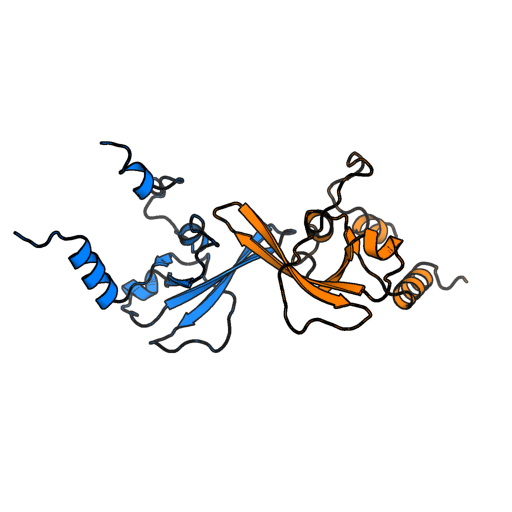U B CA 1
ATOM 1448 C C . GLU B 1 61 ? -2.973 0.675 -0.526 1 98.69 61 GLU B C 1
ATOM 1450 O O . GLU B 1 61 ? -3.889 1.446 -0.233 1 98.69 61 GLU B O 1
ATOM 1455 N N . MET B 1 62 ? -2.908 -0.053 -1.643 1 97.31 62 MET B N 1
ATOM 1456 C CA . MET B 1 62 ? -3.918 0.098 -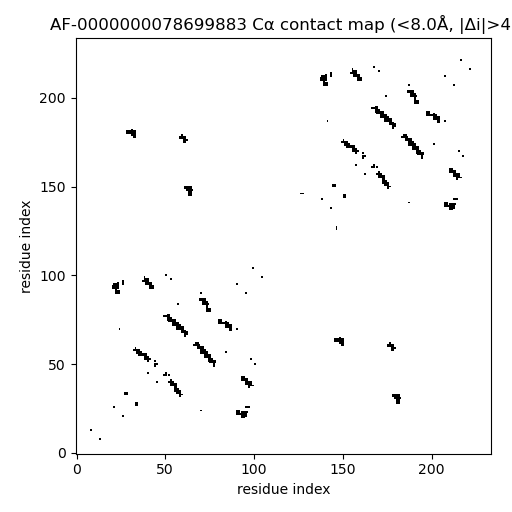2.688 1 97.31 62 MET B CA 1
ATOM 1457 C C . MET B 1 62 ? -4.668 -1.21 -2.912 1 97.31 62 MET B C 1
ATOM 1459 O O . MET B 1 62 ? -4.062 -2.281 -2.951 1 97.31 62 MET B O 1
ATOM 1463 N N . ASP B 1 63 ? -5.938 -1.092 -2.918 1 97.56 63 ASP B N 1
ATOM 1464 C CA . ASP B 1 63 ? -6.758 -2.139 -3.518 1 97.56 63 ASP B CA 1
ATOM 1465 C C . ASP B 1 63 ? -6.984 -1.876 -5.004 1 97.56 63 ASP B C 1
ATOM 1467 O O . ASP B 1 63 ? -7.785 -1.013 -5.375 1 97.56 63 ASP B O 1
ATOM 1471 N N . LEU B 1 64 ? -6.352 -2.633 -5.77 1 95.62 64 LEU B N 1
ATOM 1472 C CA . LEU B 1 64 ? -6.324 -2.357 -7.203 1 95.62 64 LEU B CA 1
ATOM 1473 C C . LEU B 1 64 ? -7.676 -2.664 -7.84 1 95.62 64 LEU B C 1
ATOM 1475 O O . LEU B 1 64 ? -8.055 -2.033 -8.828 1 95.62 64 LEU B O 1
ATOM 1479 N N . ALA B 1 65 ? -8.383 -3.572 -7.273 1 96.38 65 ALA B N 1
ATOM 1480 C CA . ALA B 1 65 ? -9.688 -3.938 -7.812 1 96.38 65 ALA B CA 1
ATOM 1481 C C . ALA B 1 65 ? -10.695 -2.809 -7.621 1 96.38 65 ALA B C 1
ATOM 1483 O O . ALA B 1 65 ? -11.492 -2.52 -8.516 1 96.38 65 ALA B O 1
ATOM 1484 N N . THR B 1 66 ? -10.648 -2.084 -6.52 1 96.38 66 THR B N 1
ATOM 1485 C CA . THR B 1 66 ? -11.617 -1.038 -6.211 1 96.38 66 THR B CA 1
ATOM 1486 C C . THR B 1 66 ? -11.008 0.345 -6.426 1 96.38 66 THR B C 1
ATOM 1488 O O . THR B 1 66 ? -11.727 1.346 -6.465 1 96.38 66 THR B O 1
ATOM 1491 N N . ASN B 1 67 ? -9.75 0.337 -6.477 1 94 67 ASN B N 1
ATOM 1492 C CA . ASN B 1 67 ? -8.984 1.574 -6.574 1 94 67 ASN B CA 1
ATOM 1493 C C . ASN B 1 67 ? -9.062 2.391 -5.289 1 94 67 ASN B C 1
ATOM 1495 O O . ASN B 1 67 ? -9.109 3.621 -5.332 1 94 67 ASN B O 1
ATOM 1499 N N . LYS B 1 68 ? -9.258 1.767 -4.27 1 95.62 68 LYS B N 1
ATOM 1500 C CA . LYS B 1 68 ? -9.281 2.43 -2.969 1 95.62 68 LYS B CA 1
ATOM 1501 C C . LYS B 1 68 ? -7.914 2.361 -2.291 1 95.62 68 LYS B C 1
ATOM 1503 O O . LYS B 1 68 ? -7.281 1.305 -2.262 1 95.62 68 LYS B O 1
ATOM 1508 N N . ALA B 1 69 ? -7.496 3.518 -1.74 1 96.44 69 ALA B N 1
ATOM 1509 C CA . ALA B 1 69 ? -6.246 3.613 -0.991 1 96.44 69 ALA B CA 1
ATOM 1510 C C . ALA B 1 69 ? -6.512 3.664 0.512 1 96.44 69 ALA B C 1
ATOM 1512 O O . ALA B 1 69 ? -7.496 4.254 0.955 1 96.44 69 ALA B O 1
ATOM 1513 N N . GLN B 1 70 ? -5.688 3.02 1.193 1 98.19 70 GLN B N 1
ATOM 1514 C CA . GLN B 1 70 ? -5.695 3.105 2.65 1 98.19 70 GLN B CA 1
ATOM 1515 C C . GLN B 1 70 ? -4.344 3.578 3.178 1 98.19 70 GLN B C 1
ATOM 1517 O O . GLN B 1 70 ? -3.299 3.057 2.783 1 98.19 70 GLN B O 1
ATOM 1522 N N . VAL B 1 71 ? -4.371 4.531 4.059 1 98.81 71 VAL B N 1
ATOM 1523 C CA . VAL B 1 71 ? -3.146 5.047 4.656 1 98.81 71 VAL B CA 1
ATOM 1524 C C . VAL B 1 71 ? -2.924 4.395 6.02 1 98.81 71 VAL B C 1
ATOM 1526 O O . VAL B 1 71 ? -3.84 4.332 6.844 1 98.81 71 VAL B O 1
ATOM 1529 N N . PHE B 1 72 ? -1.777 3.855 6.16 1 98.88 72 PHE B N 1
ATOM 1530 C CA . PHE B 1 72 ? -1.408 3.217 7.418 1 98.88 72 PHE B CA 1
ATOM 1531 C C . PHE B 1 72 ? -0.428 4.082 8.203 1 98.88 72 PHE B C 1
ATOM 1533 O O . PHE B 1 72 ? 0.424 4.75 7.613 1 98.88 72 PHE B O 1
ATOM 1540 N N . GLY B 1 73 ? -0.561 4.039 9.539 1 98.81 73 GLY B N 1
ATOM 1541 C CA . GLY B 1 73 ? 0.355 4.766 10.406 1 98.81 73 GLY B CA 1
ATOM 1542 C C . GLY B 1 73 ? 0.222 4.387 11.867 1 98.81 73 GLY B C 1
ATOM 1543 O O . GLY B 1 73 ? -0.584 3.521 12.219 1 98.81 73 GLY B O 1
ATOM 1544 N N . THR B 1 74 ? 1.068 4.941 12.688 1 98.88 74 THR B N 1
ATOM 1545 C CA . THR B 1 74 ? 1.04 4.797 14.141 1 98.88 74 THR B CA 1
ATOM 1546 C C . THR B 1 74 ? 0.41 6.023 14.789 1 98.88 74 THR B C 1
ATOM 1548 O O . THR B 1 74 ? 0.775 7.156 14.477 1 98.88 74 THR B O 1
ATOM 1551 N N . LYS B 1 75 ? -0.498 5.719 15.641 1 98.81 75 LYS B N 1
ATOM 1552 C CA . LYS B 1 75 ? -1.188 6.797 16.344 1 98.81 75 LYS B CA 1
ATOM 1553 C C . LYS B 1 75 ? -0.494 7.129 17.656 1 98.81 75 LYS B C 1
ATOM 1555 O O . LYS B 1 75 ? -0.107 6.23 18.406 1 98.81 75 LYS B O 1
ATOM 1560 N N . PHE B 1 76 ? -0.32 8.406 17.938 1 98.69 76 PHE B N 1
ATOM 1561 C CA . PHE B 1 76 ? 0.172 8.93 19.219 1 98.69 76 PHE B CA 1
ATOM 1562 C C . PHE B 1 76 ? -0.887 9.789 19.891 1 98.69 76 PHE B C 1
ATOM 1564 O O . PHE B 1 76 ? -1.446 10.695 19.281 1 98.69 76 PHE B O 1
ATOM 1571 N N . ILE B 1 77 ? -1.179 9.492 21.125 1 98 77 ILE B N 1
ATOM 1572 C CA . ILE B 1 77 ? -2.102 10.273 21.938 1 98 77 ILE B CA 1
ATOM 1573 C C . ILE B 1 77 ? -1.392 10.766 23.203 1 98 77 ILE B C 1
ATOM 1575 O O . ILE B 1 77 ? -0.885 9.961 23.984 1 98 77 ILE B O 1
ATOM 1579 N N . ASN B 1 78 ? -1.3 12.031 23.234 1 97.06 78 ASN B N 1
ATOM 1580 C CA . ASN B 1 78 ? -0.616 12.656 24.359 1 97.06 78 ASN B CA 1
ATOM 1581 C C . ASN B 1 78 ? 0.784 12.078 24.562 1 97.06 78 ASN B C 1
ATOM 1583 O O . ASN B 1 78 ? 1.168 11.727 25.672 1 97.06 78 ASN B O 1
ATOM 1587 N N . GLY B 1 79 ? 1.377 11.789 23.469 1 95.56 79 GLY B N 1
ATOM 1588 C CA . GLY B 1 79 ? 2.779 11.406 23.5 1 95.56 79 GLY B CA 1
ATOM 1589 C C . GLY B 1 79 ? 2.988 9.906 23.562 1 95.56 79 GLY B C 1
ATOM 1590 O O . GLY B 1 79 ? 4.125 9.43 23.578 1 95.56 79 GLY B O 1
ATOM 1591 N N . VAL B 1 80 ? 1.895 9.18 23.672 1 97.88 80 VAL B N 1
ATOM 1592 C CA . VAL B 1 80 ? 1.997 7.73 23.797 1 97.88 80 VAL B CA 1
ATOM 1593 C C . VAL B 1 80 ? 1.629 7.062 22.469 1 97.88 80 VAL B C 1
ATOM 1595 O O . VAL B 1 80 ? 0.543 7.293 21.938 1 97.88 80 VAL B O 1
ATOM 1598 N N . GLY B 1 81 ? 2.457 6.234 21.969 1 98.25 81 GLY B N 1
ATOM 1599 C CA . GLY B 1 81 ? 2.254 5.57 20.703 1 98.25 81 GLY B CA 1
ATOM 1600 C C . GLY B 1 81 ? 1.487 4.266 20.812 1 98.25 81 GLY B C 1
ATOM 1601 O O . GLY B 1 81 ? 1.685 3.512 21.781 1 98.25 81 GLY B O 1
ATOM 1602 N N . ALA B 1 82 ? 0.674 3.98 19.797 1 98.25 82 ALA B N 1
ATOM 1603 C CA . ALA B 1 82 ? 0.016 2.68 19.703 1 98.25 82 ALA B CA 1
ATOM 1604 C C . ALA B 1 82 ? 1.034 1.563 19.484 1 98.25 82 ALA B C 1
ATOM 1606 O O . ALA B 1 82 ? 2.146 1.811 19.016 1 98.25 82 ALA B O 1
ATOM 1607 N N . ASP B 1 83 ? 0.67 0.375 19.797 1 97.56 83 ASP B N 1
ATOM 1608 C CA . ASP B 1 83 ? 1.584 -0.762 19.734 1 97.56 83 ASP B CA 1
ATOM 1609 C C . ASP B 1 83 ? 1.586 -1.374 18.328 1 97.56 83 ASP B C 1
ATOM 1611 O O . ASP B 1 83 ? 2.285 -2.357 18.078 1 97.56 83 ASP B O 1
ATOM 1615 N N . LYS B 1 84 ? 0.811 -0.828 17.438 1 97.81 84 LYS B N 1
ATOM 1616 C CA . LYS B 1 84 ? 0.731 -1.438 16.109 1 97.81 84 LYS B CA 1
ATOM 1617 C C . LYS B 1 84 ? 0.528 -0.382 15.031 1 97.81 84 LYS B C 1
ATOM 1619 O O . LYS B 1 84 ? -0.045 0.678 15.289 1 97.81 84 LYS B O 1
ATOM 1624 N N . ILE B 1 85 ? 1.048 -0.677 13.867 1 98.38 85 ILE B N 1
ATOM 1625 C CA . ILE B 1 85 ? 0.706 0.077 12.672 1 98.38 85 ILE B CA 1
ATOM 1626 C C . ILE B 1 85 ? -0.697 -0.303 12.203 1 98.38 85 ILE B C 1
ATOM 1628 O O . ILE B 1 85 ? -1.027 -1.487 12.109 1 98.38 85 ILE B O 1
ATOM 1632 N N . ALA B 1 86 ? -1.53 0.688 11.961 1 98.62 86 ALA B N 1
ATOM 1633 C CA . ALA B 1 86 ? -2.924 0.425 11.617 1 98.62 86 ALA B CA 1
ATOM 1634 C C . ALA B 1 86 ? -3.436 1.442 10.602 1 98.62 86 ALA B C 1
ATOM 1636 O O . ALA B 1 86 ? -2.842 2.51 10.422 1 98.62 86 ALA B O 1
ATOM 1637 N N . PRO B 1 87 ? -4.539 1.036 9.891 1 98.56 87 PRO B N 1
ATOM 1638 C CA . PRO B 1 87 ? -5.148 2.029 9.008 1 98.56 87 PRO B CA 1
ATOM 1639 C C . PRO B 1 87 ? -5.629 3.271 9.75 1 98.56 87 PRO B C 1
ATOM 1641 O O . PRO B 1 87 ? -6.148 3.164 10.867 1 98.56 87 PRO B O 1
ATOM 1644 N N . ILE B 1 88 ? -5.387 4.379 9.188 1 98.81 88 ILE B N 1
ATOM 1645 C CA . ILE B 1 88 ? -5.918 5.637 9.703 1 98.81 88 ILE B CA 1
ATOM 1646 C C . ILE B 1 88 ? -7.34 5.844 9.188 1 98.81 88 ILE B C 1
ATOM 1648 O O . ILE B 1 88 ? -7.539 6.355 8.086 1 98.81 88 ILE B O 1
ATOM 1652 N N . GLY B 1 89 ? -8.305 5.621 9.945 1 98.25 89 GLY B N 1
ATOM 1653 C CA . GLY B 1 89 ? -9.703 5.539 9.555 1 98.25 89 GLY B CA 1
ATOM 1654 C C . GLY B 1 89 ? -10.289 6.871 9.117 1 98.25 89 GLY B C 1
ATOM 1655 O O . GLY B 1 89 ? -11.234 6.918 8.336 1 98.25 89 GLY B O 1
ATOM 1656 N N . ILE B 1 90 ? -9.766 7.961 9.586 1 98.12 90 ILE B N 1
ATOM 1657 C CA . ILE B 1 90 ? -10.344 9.273 9.32 1 98.12 90 ILE B CA 1
ATOM 1658 C C . ILE B 1 90 ? -9.523 9.992 8.258 1 98.12 90 ILE B C 1
ATOM 1660 O O . ILE B 1 90 ? -9.625 11.211 8.102 1 98.12 90 ILE B O 1
ATOM 1664 N N . ALA B 1 91 ? -8.695 9.273 7.539 1 98.31 91 ALA B N 1
ATOM 1665 C CA . ALA B 1 91 ? -7.738 9.82 6.586 1 98.31 91 ALA B CA 1
ATOM 1666 C C . ALA B 1 91 ? -8.445 10.672 5.531 1 98.31 91 ALA B C 1
ATOM 1668 O O . ALA B 1 91 ? -7.883 11.664 5.047 1 98.31 91 ALA B O 1
ATOM 1669 N N . PHE B 1 92 ? -9.688 10.32 5.246 1 97.12 92 PHE B N 1
ATOM 1670 C CA . PHE B 1 92 ? -10.359 10.961 4.117 1 97.12 92 PHE B CA 1
ATOM 1671 C C . PHE B 1 92 ? -11.547 11.789 4.586 1 97.12 92 PHE B C 1
ATOM 1673 O O . PHE B 1 92 ? -12.156 12.508 3.795 1 97.12 92 PHE B O 1
ATOM 1680 N N . THR B 1 93 ? -11.883 11.766 5.82 1 96.81 93 THR B N 1
ATOM 1681 C CA . THR B 1 93 ? -13.062 12.461 6.332 1 96.81 93 THR B CA 1
ATOM 1682 C C . THR B 1 93 ? -12.656 13.766 7.016 1 96.81 93 THR B C 1
ATOM 1684 O O . THR B 1 93 ? -13.469 14.688 7.141 1 96.81 93 THR B O 1
ATOM 1687 N N . GLU B 1 94 ? -11.383 13.836 7.426 1 97 94 GLU B N 1
ATOM 1688 C CA . GLU B 1 94 ? -10.906 15.016 8.133 1 97 94 GLU B CA 1
ATOM 1689 C C . GLU B 1 94 ? -9.969 15.844 7.25 1 97 94 GLU B C 1
ATOM 1691 O O . GLU B 1 94 ? -9.477 15.352 6.234 1 97 94 GLU B O 1
ATOM 1696 N N . ASN B 1 95 ? -9.812 17.078 7.652 1 97.56 95 ASN B N 1
ATOM 1697 C CA . ASN B 1 95 ? -8.734 17.906 7.113 1 97.56 95 ASN B CA 1
ATOM 1698 C C . ASN B 1 95 ? -7.418 17.656 7.844 1 97.56 95 ASN B C 1
ATOM 1700 O O . ASN B 1 95 ? -7.402 17.484 9.062 1 97.56 95 ASN B O 1
ATOM 1704 N N . TRP B 1 96 ? -6.367 17.719 7.062 1 98.19 96 TRP B N 1
ATOM 1705 C CA . TRP B 1 96 ? -5.109 17.281 7.652 1 98.19 96 TRP B CA 1
ATOM 1706 C C . TRP B 1 96 ? -4.027 18.344 7.488 1 98.19 96 TRP B C 1
ATOM 1708 O O . TRP B 1 96 ? -4.102 19.188 6.586 1 98.19 96 TRP B O 1
ATOM 1718 N N . ARG B 1 97 ? -3.045 18.219 8.375 1 97.19 97 ARG B N 1
ATOM 1719 C CA . ARG B 1 97 ? -1.847 19.062 8.359 1 97.19 97 ARG B CA 1
ATOM 1720 C C . ARG B 1 97 ? -0.635 18.281 8.875 1 97.19 97 ARG B C 1
ATOM 1722 O O . ARG B 1 97 ? -0.784 17.266 9.555 1 97.19 97 ARG B O 1
ATOM 1729 N N . PHE B 1 98 ? 0.501 18.781 8.523 1 97.5 98 PHE B N 1
ATOM 1730 C CA . PHE B 1 98 ? 1.706 18.234 9.141 1 97.5 98 PHE B CA 1
ATOM 1731 C C . PHE B 1 98 ? 1.797 18.656 10.602 1 97.5 98 PHE B C 1
ATOM 1733 O O . PHE B 1 98 ? 1.31 19.719 10.977 1 97.5 98 PHE B O 1
ATOM 1740 N N . HIS B 1 99 ? 2.334 17.797 11.367 1 97 99 HIS B N 1
ATOM 1741 C CA . HIS B 1 99 ? 2.473 18.031 12.797 1 97 99 HIS B CA 1
ATOM 1742 C C . HIS B 1 99 ? 3.924 18.312 13.172 1 97 99 HIS B C 1
ATOM 1744 O O . HIS B 1 99 ? 4.82 17.531 12.867 1 97 99 HIS B O 1
ATOM 1750 N N . TYR B 1 100 ? 4.184 19.438 13.797 1 93.5 100 TYR B N 1
ATOM 1751 C CA . TYR B 1 100 ? 5.508 19.828 14.266 1 93.5 100 TYR B CA 1
ATOM 1752 C C . TYR B 1 100 ? 5.492 20.125 15.758 1 93.5 100 TYR B C 1
ATOM 1754 O O . TYR B 1 100 ? 4.488 20.594 16.297 1 93.5 100 TYR B O 1
ATOM 1762 N N . PHE B 1 101 ? 6.598 19.75 16.297 1 91.5 101 PHE B N 1
ATOM 1763 C CA . PHE B 1 101 ? 6.727 20.125 17.703 1 91.5 101 PHE B CA 1
ATOM 1764 C C . PHE B 1 101 ? 7.199 21.562 17.844 1 91.5 101 PHE B C 1
ATOM 1766 O O . PHE B 1 101 ? 7.824 22.109 16.922 1 91.5 101 PHE B O 1
ATOM 1773 N N . SER B 1 102 ? 6.852 22.219 18.953 1 87.06 102 SER B N 1
ATOM 1774 C CA . SER B 1 102 ? 7.195 23.609 19.203 1 87.06 102 SER B CA 1
ATOM 1775 C C . SER B 1 102 ? 8.688 23.859 19.016 1 87.06 102 SER B C 1
ATOM 1777 O O . SER B 1 102 ? 9.086 24.875 18.438 1 87.06 102 SER B O 1
ATOM 1779 N N . GLU B 1 103 ? 9.523 23 19.531 1 88.19 103 GLU B N 1
ATOM 1780 C CA . GLU B 1 103 ? 10.977 23.141 19.422 1 88.19 103 GLU B CA 1
ATOM 1781 C C . GLU B 1 103 ? 11.422 23.109 17.969 1 88.19 103 GLU B C 1
ATOM 1783 O O . GLU B 1 103 ? 12.375 23.781 17.578 1 88.19 103 GLU B O 1
ATOM 1788 N N . GLU B 1 104 ? 10.773 22.281 17.203 1 87.12 104 GLU B N 1
ATOM 1789 C CA . GLU B 1 104 ? 11.102 22.172 15.781 1 87.12 104 GLU B CA 1
ATOM 1790 C C . GLU B 1 104 ? 10.75 23.453 15.039 1 87.12 104 GLU B C 1
ATOM 1792 O O . GLU B 1 104 ? 11.492 23.875 14.148 1 87.12 104 GLU B O 1
ATOM 1797 N N . ILE B 1 105 ? 9.625 24 15.414 1 83 105 ILE B N 1
ATOM 1798 C CA . ILE B 1 105 ? 9.188 25.25 14.789 1 83 105 ILE B CA 1
ATOM 1799 C C . ILE B 1 105 ? 10.172 26.359 15.117 1 83 105 ILE B C 1
ATOM 1801 O O . ILE B 1 105 ? 10.547 27.141 14.234 1 83 105 ILE B O 1
ATOM 1805 N N . LYS B 1 106 ? 10.602 26.406 16.328 1 87.88 106 LYS B N 1
ATOM 1806 C CA . LYS B 1 106 ? 11.562 27.422 16.75 1 87.88 106 LYS B CA 1
ATOM 1807 C C . LYS B 1 106 ? 12.883 27.266 16 1 87.88 106 LYS B C 1
ATOM 1809 O O . LYS B 1 106 ? 13.484 28.266 15.586 1 87.88 106 LYS B O 1
ATOM 1814 N N . THR B 1 107 ? 13.344 26.078 15.969 1 88.75 107 THR B N 1
ATOM 1815 C CA . THR B 1 107 ? 14.594 25.797 15.266 1 88.75 107 THR B CA 1
ATOM 1816 C C . THR B 1 107 ? 14.492 26.203 13.797 1 88.75 107 THR B C 1
ATOM 1818 O O . THR B 1 107 ? 15.438 26.75 13.234 1 88.75 107 THR B O 1
ATOM 1821 N N . ILE B 1 108 ? 13.305 25.891 13.164 1 83.12 108 ILE B N 1
ATOM 1822 C CA . ILE B 1 108 ? 13.094 26.234 11.766 1 83.12 108 ILE B CA 1
ATOM 1823 C C . ILE B 1 108 ? 13.078 27.75 11.602 1 83.12 108 ILE B C 1
ATOM 1825 O O . ILE B 1 108 ? 13.688 28.281 10.672 1 83.12 108 ILE B O 1
ATOM 1829 N N . GLU B 1 109 ? 12.438 28.406 12.516 1 85.75 109 GLU B N 1
ATOM 1830 C CA . GLU B 1 109 ? 12.383 29.859 12.5 1 85.75 109 GLU B CA 1
ATOM 1831 C C . GLU B 1 109 ? 13.766 30.469 12.688 1 85.75 109 GLU B C 1
ATOM 1833 O O . GLU B 1 109 ? 14.125 31.453 12.016 1 85.75 109 GLU B O 1
ATOM 1838 N N . LYS B 1 110 ? 14.531 29.969 13.57 1 87.06 110 LYS B N 1
ATOM 1839 C CA . LYS B 1 110 ? 15.891 30.438 13.797 1 87.06 110 LYS B CA 1
ATOM 1840 C C . LYS B 1 110 ? 16.766 30.188 12.57 1 87.06 110 LYS B C 1
ATOM 1842 O O . LYS B 1 110 ? 17.562 31.047 12.195 1 87.06 110 LYS B O 1
ATOM 1847 N N . LYS B 1 111 ? 16.531 29.062 12.031 1 84.94 111 LYS B N 1
ATOM 1848 C CA . LYS B 1 111 ? 17.344 28.719 10.867 1 84.94 111 LYS B CA 1
ATOM 1849 C C . LYS B 1 111 ? 16.969 29.578 9.664 1 84.94 111 LYS B C 1
ATOM 1851 O O . LYS B 1 111 ? 17.828 29.953 8.867 1 84.94 111 LYS B O 1
ATOM 1856 N N . LEU B 1 112 ? 15.547 29.828 9.609 1 82 112 LEU B N 1
ATOM 1857 C CA . LEU B 1 112 ? 15.062 30.641 8.508 1 82 112 LEU B CA 1
ATOM 1858 C C . LEU B 1 112 ? 15.344 32.125 8.758 1 82 112 LEU B C 1
ATOM 1860 O O . LEU B 1 112 ? 15.453 32.906 7.82 1 82 112 LEU B O 1
ATOM 1864 N N . GLY B 1 113 ? 15.117 32.562 9.891 1 69.12 113 GLY B N 1
ATOM 1865 C CA . GLY B 1 113 ? 15.547 33.875 10.297 1 69.12 113 GLY B CA 1
ATOM 1866 C C . GLY B 1 113 ? 17.047 34 10.477 1 69.12 113 GLY B C 1
ATOM 1867 O O . GLY B 1 113 ? 17.641 33.281 11.281 1 69.12 113 GLY B O 1
ATOM 1868 N N . ILE B 1 114 ? 17.984 33.938 9.43 1 56.09 114 ILE B N 1
ATOM 1869 C CA . ILE B 1 114 ? 19.391 34.281 9.312 1 56.09 114 ILE B CA 1
ATOM 1870 C C . ILE B 1 114 ? 19.938 34.719 10.68 1 56.09 114 ILE B C 1
ATOM 1872 O O . ILE B 1 114 ? 19.219 35.344 11.477 1 56.09 114 ILE B O 1
ATOM 1876 N N . GLU B 1 115 ? 21.312 34.156 11.305 1 49.25 115 GLU B N 1
ATOM 1877 C CA . GLU B 1 115 ? 22.391 34.906 11.922 1 49.25 115 GLU B CA 1
ATOM 1878 C C . GLU B 1 115 ? 22.266 36.406 11.602 1 49.25 115 GLU B C 1
ATOM 1880 O O . GLU B 1 115 ? 22.641 36.844 10.508 1 49.25 115 GLU B O 1
ATOM 1885 N N . LYS B 1 116 ? 21.281 37.031 11.656 1 47.53 116 LYS B N 1
ATOM 1886 C CA . LYS B 1 116 ? 21.406 38.469 11.625 1 47.53 116 LYS B CA 1
ATOM 1887 C C . LYS B 1 116 ? 22.828 38.906 11.938 1 47.53 116 LYS B C 1
ATOM 1889 O O . LYS B 1 116 ? 23.422 38.469 12.938 1 47.53 116 LYS B O 1
ATOM 1894 N N . VAL B 1 117 ? 23.656 39.438 10.969 1 37.94 117 VAL B N 1
ATOM 1895 C CA . VAL B 1 117 ? 24.719 40.406 11.242 1 37.94 117 VAL B CA 1
ATOM 1896 C C . VAL B 1 117 ? 24.203 41.469 12.227 1 37.94 117 VAL B C 1
ATOM 1898 O O . VAL B 1 117 ? 23.125 42.031 12.039 1 37.94 117 VAL B O 1
#

Foldseek 3Di:
DCPVVDVVCPDPNCVVVPVHAAFLQNAQVPDPQSQAQFWKDFPVCVVVPQQQWTWGWHHWDADPVVRDIWTWTWTTGNNRIDPDIDTDPCRRVTHMDTHDHPVRVVVVCVVVPPPPD/DCPVVDVVCPDPNCPVVPVHAAFLQNAQVRPPQSQAQFWKDFPVCVVVPQQQWTWGWHHWDADPVVRDIWTWTWTTGNNRIDPDIDTDPCRRVTHMDTHDHPVRVVVVCVVVVPVPD

Radius of gyration: 23.71 Å; Cα contacts (8 Å, |Δi|>4): 369; chains: 2; bounding box: 52×82×52 Å

pLDDT: mean 84.38, std 22.82, range [25.12, 98.94]